Protein AF-A0A183EXL3-F1 (afdb_monomer)

Mean predicted aligned error: 11.19 Å

Structure (mmCIF, N/CA/C/O backbone):
data_AF-A0A183EXL3-F1
#
_entry.id   AF-A0A183EXL3-F1
#
loop_
_atom_site.group_PDB
_atom_site.id
_atom_site.type_symbol
_atom_site.label_atom_id
_atom_site.label_alt_id
_atom_site.label_comp_id
_atom_site.label_asym_id
_atom_site.label_entity_id
_atom_site.label_seq_id
_atom_site.pdbx_PDB_ins_code
_atom_site.Cartn_x
_atom_site.Cartn_y
_atom_site.Cartn_z
_atom_site.occupancy
_atom_site.B_iso_or_equiv
_atom_site.auth_seq_id
_atom_site.auth_comp_id
_atom_site.auth_asym_id
_atom_site.auth_atom_id
_atom_site.pdbx_PDB_model_num
ATOM 1 N N . LEU A 1 1 ? 18.941 -9.368 -22.440 1.00 57.06 1 LEU A N 1
ATOM 2 C CA . LEU A 1 1 ? 17.892 -8.814 -23.339 1.00 57.06 1 LEU A CA 1
ATOM 3 C C . LEU A 1 1 ? 16.462 -9.021 -22.830 1.00 57.06 1 LEU A C 1
ATOM 5 O O . LEU A 1 1 ? 15.655 -8.135 -23.070 1.00 57.06 1 LEU A O 1
ATOM 9 N N . LYS A 1 2 ? 16.139 -10.125 -22.131 1.00 75.00 2 LYS A N 1
ATOM 10 C CA . LYS A 1 2 ? 14.789 -10.362 -21.581 1.00 75.00 2 LYS A CA 1
ATOM 11 C C . LYS A 1 2 ? 14.371 -9.315 -20.531 1.00 75.00 2 LYS A C 1
ATOM 13 O O . LYS A 1 2 ? 13.386 -8.635 -20.745 1.00 75.00 2 LYS A O 1
ATOM 18 N N . VAL A 1 3 ? 15.202 -9.071 -19.511 1.00 77.44 3 VAL A N 1
ATOM 19 C CA . VAL A 1 3 ? 14.911 -8.099 -18.432 1.00 77.44 3 VAL A CA 1
ATOM 20 C C . VAL A 1 3 ? 14.619 -6.686 -18.963 1.00 77.44 3 VAL A C 1
ATOM 22 O O . VAL A 1 3 ? 13.643 -6.072 -18.570 1.00 77.44 3 VAL A O 1
ATOM 25 N N . LEU A 1 4 ? 15.401 -6.181 -19.923 1.00 84.94 4 LEU A N 1
ATOM 26 C CA . LEU A 1 4 ? 15.144 -4.862 -20.527 1.00 84.94 4 LEU A CA 1
ATOM 27 C C . LEU A 1 4 ? 13.842 -4.813 -21.346 1.00 84.94 4 LEU A C 1
ATOM 29 O O . LEU A 1 4 ? 13.273 -3.741 -21.515 1.00 84.94 4 LEU A O 1
ATOM 33 N N . ALA A 1 5 ? 13.387 -5.953 -21.876 1.00 81.56 5 ALA A N 1
ATOM 34 C CA . ALA A 1 5 ? 12.088 -6.062 -22.538 1.00 81.56 5 ALA A CA 1
ATOM 35 C C . ALA A 1 5 ? 10.951 -6.021 -21.514 1.00 81.56 5 ALA A C 1
ATOM 37 O O . ALA A 1 5 ? 10.006 -5.263 -21.687 1.00 81.56 5 ALA A O 1
ATOM 38 N N . ASP A 1 6 ? 11.086 -6.813 -20.449 1.00 73.75 6 ASP A N 1
ATOM 39 C CA . ASP A 1 6 ? 10.087 -6.959 -19.387 1.00 73.75 6 ASP A CA 1
ATOM 40 C C . ASP A 1 6 ? 9.856 -5.636 -18.629 1.00 73.75 6 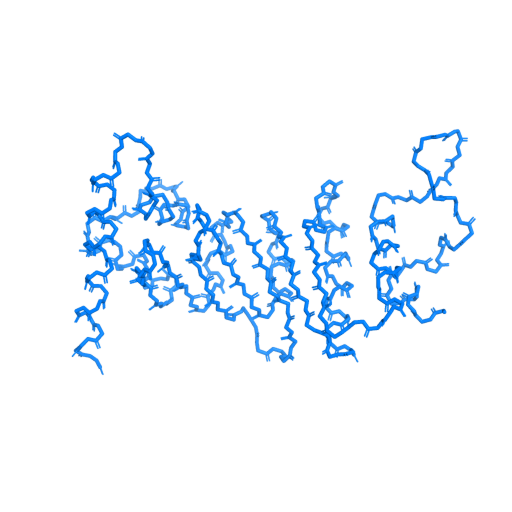ASP A C 1
ATOM 42 O O . ASP A 1 6 ? 8.805 -5.439 -18.026 1.00 73.75 6 ASP A O 1
ATOM 46 N N . LEU A 1 7 ? 10.838 -4.729 -18.687 1.00 77.62 7 LEU A N 1
ATOM 47 C CA . LEU A 1 7 ? 10.852 -3.429 -18.015 1.00 77.62 7 LEU A CA 1
ATOM 48 C C . LEU A 1 7 ? 10.601 -2.232 -18.938 1.00 77.62 7 LEU A C 1
ATOM 50 O O . LEU A 1 7 ? 10.731 -1.094 -18.490 1.00 77.62 7 LEU A O 1
ATOM 54 N N . ASP A 1 8 ? 10.288 -2.468 -20.213 1.00 78.19 8 ASP A N 1
ATOM 55 C CA . ASP A 1 8 ? 10.109 -1.412 -21.217 1.00 78.19 8 ASP A CA 1
ATOM 56 C C . ASP A 1 8 ? 11.283 -0.405 -21.237 1.00 78.19 8 ASP A C 1
ATOM 58 O O . ASP A 1 8 ? 11.129 0.800 -21.035 1.00 78.19 8 ASP A O 1
ATOM 62 N N . LEU A 1 9 ? 12.503 -0.939 -21.384 1.00 86.44 9 LEU A N 1
ATOM 63 C CA . LEU A 1 9 ? 13.765 -0.181 -21.454 1.00 86.44 9 LEU A CA 1
ATOM 64 C C . LEU A 1 9 ? 14.524 -0.414 -22.767 1.00 86.44 9 LEU A C 1
ATOM 66 O O . LEU A 1 9 ? 15.643 0.066 -22.950 1.00 86.44 9 LEU A O 1
ATOM 70 N N . LYS A 1 10 ? 13.949 -1.183 -23.698 1.00 88.19 10 LYS A N 1
ATOM 71 C CA . LYS A 1 10 ? 14.601 -1.524 -24.972 1.00 88.19 10 LYS A CA 1
ATOM 72 C C . LYS A 1 10 ? 14.877 -0.302 -25.848 1.00 88.19 10 LYS A C 1
ATOM 74 O O . LYS A 1 10 ? 15.880 -0.290 -26.556 1.00 88.19 10 LYS A O 1
ATOM 79 N N . HIS A 1 11 ? 14.014 0.708 -25.814 1.00 86.69 11 HIS A N 1
ATOM 80 C CA . HIS A 1 11 ? 14.160 1.919 -26.626 1.00 86.69 11 HIS A CA 1
ATOM 81 C C . HIS A 1 11 ? 15.260 2.854 -26.114 1.00 86.69 11 HIS A C 1
ATOM 83 O O . HIS A 1 11 ? 15.769 3.660 -26.886 1.00 86.69 11 HIS A O 1
ATOM 89 N N . CYS A 1 12 ? 15.660 2.734 -24.845 1.00 86.19 12 CYS A N 1
ATOM 90 C CA . CYS A 1 12 ? 16.630 3.625 -24.208 1.00 86.19 12 CYS A CA 1
ATOM 91 C C . CYS A 1 12 ? 17.975 2.951 -23.877 1.00 86.19 12 CYS A C 1
ATOM 93 O O . CYS A 1 12 ? 18.759 3.493 -23.103 1.00 86.19 12 CYS A O 1
ATOM 95 N N . VAL A 1 13 ? 18.281 1.788 -24.468 1.00 88.06 13 VAL A N 1
ATOM 96 C CA . VAL A 1 13 ? 19.514 1.015 -24.188 1.00 88.06 13 VAL A CA 1
ATOM 97 C C . VAL A 1 13 ? 20.796 1.806 -24.461 1.00 88.06 13 VAL A C 1
ATOM 99 O O . VAL A 1 13 ? 21.795 1.618 -23.773 1.00 88.06 13 VAL A O 1
ATOM 102 N N . SER A 1 14 ? 20.779 2.686 -25.462 1.00 85.88 14 SER A N 1
ATOM 103 C CA . SER A 1 14 ? 21.930 3.522 -25.831 1.00 85.88 14 SER A CA 1
ATOM 104 C C . SER A 1 14 ? 21.883 4.926 -25.217 1.00 85.88 14 SER A C 1
ATOM 106 O O . SER A 1 14 ? 22.759 5.747 -25.494 1.00 85.88 14 SER A O 1
ATOM 108 N N . SER A 1 15 ? 20.868 5.221 -24.403 1.00 86.19 15 SER A N 1
ATOM 109 C CA . SER A 1 15 ? 20.708 6.520 -23.750 1.00 86.19 15 SER A CA 1
ATOM 110 C C . SER A 1 15 ? 21.638 6.647 -22.542 1.00 86.19 15 SER A C 1
ATOM 112 O O . SER A 1 15 ? 21.957 5.671 -21.865 1.00 86.19 15 SER A O 1
ATOM 114 N N . ARG A 1 16 ? 22.079 7.874 -22.241 1.00 85.62 16 ARG A N 1
ATOM 115 C CA . ARG A 1 16 ? 22.932 8.136 -21.072 1.00 85.62 16 ARG A CA 1
ATOM 116 C C . ARG A 1 16 ? 22.122 8.088 -19.773 1.00 85.62 16 ARG A C 1
ATOM 118 O O . ARG A 1 16 ? 21.036 8.659 -19.687 1.00 85.62 16 ARG A O 1
ATOM 125 N N . ILE A 1 17 ? 22.705 7.480 -18.741 1.00 83.12 17 ILE A N 1
ATOM 126 C CA . ILE A 1 17 ? 22.177 7.456 -17.371 1.00 83.12 17 ILE A CA 1
ATOM 127 C C . ILE A 1 17 ? 22.657 8.732 -16.656 1.00 83.12 17 ILE A C 1
ATOM 129 O O . ILE A 1 17 ? 23.665 8.712 -15.959 1.00 83.12 17 ILE A O 1
ATOM 133 N N . ALA A 1 18 ? 22.015 9.876 -16.911 1.00 68.62 18 ALA A N 1
ATOM 134 C CA . ALA A 1 18 ? 22.242 11.127 -16.175 1.00 68.62 18 ALA A CA 1
ATOM 135 C C . ALA A 1 18 ? 21.119 12.139 -16.452 1.00 68.62 18 ALA A C 1
ATOM 137 O O . ALA A 1 18 ? 20.779 12.375 -17.609 1.00 68.62 18 ALA A O 1
ATOM 138 N N . SER A 1 19 ? 20.596 12.771 -15.394 1.00 59.78 19 SER A N 1
ATOM 139 C CA . SER A 1 19 ? 19.544 13.801 -15.478 1.00 59.78 19 SER A CA 1
ATOM 140 C C . SER A 1 19 ? 20.083 15.240 -15.516 1.00 59.78 19 SER A C 1
ATOM 142 O O . SER A 1 19 ? 19.311 16.170 -15.733 1.00 59.78 19 SER A O 1
ATOM 144 N N . SER A 1 20 ? 21.386 15.446 -15.301 1.00 55.28 20 SER A N 1
ATOM 145 C CA . SER A 1 20 ? 21.957 16.778 -15.059 1.00 55.28 20 SER A CA 1
ATOM 146 C C . SER A 1 20 ? 23.132 17.043 -15.996 1.00 55.28 20 SER A C 1
ATOM 148 O O . SER A 1 20 ? 24.294 16.865 -15.643 1.00 55.28 20 SER A O 1
ATOM 150 N N . GLY A 1 21 ? 22.817 17.425 -17.231 1.00 54.72 21 GLY A N 1
ATOM 151 C CA . GLY A 1 21 ? 23.781 17.802 -18.262 1.00 54.72 21 GLY A CA 1
ATOM 152 C C . GLY A 1 21 ? 23.071 18.124 -19.576 1.00 54.72 21 GLY A C 1
ATOM 153 O O . GLY A 1 21 ? 21.937 17.708 -19.778 1.00 54.72 21 GLY A O 1
ATOM 154 N N . HIS A 1 22 ? 23.733 18.862 -20.470 1.00 53.47 22 HIS A N 1
ATOM 155 C CA . HIS A 1 22 ? 23.205 19.398 -21.739 1.00 53.47 22 HIS A CA 1
ATOM 156 C C . HIS A 1 22 ? 22.840 18.329 -22.813 1.00 53.47 22 HIS A C 1
ATOM 158 O O . HIS A 1 22 ? 22.982 18.576 -24.008 1.00 53.47 22 HIS A O 1
ATOM 164 N N . GLY A 1 23 ? 22.380 17.132 -22.428 1.00 58.84 23 GLY A N 1
ATOM 165 C CA . GLY A 1 23 ? 21.971 16.053 -23.336 1.00 58.84 23 GLY A CA 1
ATOM 166 C C . GLY A 1 23 ? 20.746 15.281 -22.833 1.00 58.84 23 GLY A C 1
ATOM 167 O O . GLY A 1 23 ? 20.516 15.187 -21.631 1.00 58.84 23 GLY A O 1
ATOM 168 N N . LYS A 1 24 ? 19.957 14.715 -23.759 1.00 67.88 24 LYS A N 1
ATOM 169 C CA . LYS A 1 24 ? 18.783 13.878 -23.445 1.00 67.88 24 LYS A CA 1
ATOM 170 C C . LYS A 1 24 ? 19.231 12.546 -22.820 1.00 67.88 24 LYS A C 1
ATOM 172 O O . LYS A 1 24 ? 19.661 11.642 -23.535 1.00 67.88 24 LYS A O 1
ATOM 177 N N . GLY A 1 25 ? 19.181 12.458 -21.493 1.00 81.56 25 GLY A N 1
ATOM 178 C CA . GLY A 1 25 ? 19.323 11.210 -20.740 1.00 81.56 25 GLY A CA 1
ATOM 179 C C . GLY A 1 25 ? 17.998 10.455 -20.610 1.00 81.56 25 GLY A C 1
ATOM 180 O O . GLY A 1 25 ? 16.983 10.863 -21.174 1.00 81.56 25 GLY A O 1
ATOM 181 N N . ILE A 1 26 ? 18.019 9.351 -19.864 1.00 87.38 26 ILE A N 1
ATOM 182 C CA . ILE A 1 26 ? 16.802 8.616 -19.489 1.00 87.38 26 ILE A CA 1
ATOM 183 C C . ILE A 1 26 ? 15.923 9.434 -18.529 1.00 87.38 26 ILE A C 1
ATOM 185 O O . ILE A 1 26 ? 16.419 10.237 -17.737 1.00 87.38 26 ILE A O 1
ATOM 189 N N . THR A 1 27 ? 14.614 9.217 -18.589 1.00 84.25 27 THR A N 1
ATOM 190 C CA . THR A 1 27 ? 13.626 9.812 -17.677 1.00 84.25 27 THR A CA 1
ATOM 191 C C . THR A 1 27 ? 13.763 9.260 -16.254 1.00 84.25 27 THR A C 1
ATOM 193 O O . THR A 1 27 ? 14.369 8.211 -16.030 1.00 84.25 27 THR A O 1
ATOM 196 N N . SER A 1 28 ? 13.154 9.927 -15.270 1.00 79.44 28 SER A N 1
ATOM 197 C CA . SER A 1 28 ? 13.111 9.441 -13.882 1.00 79.44 28 SER A CA 1
ATOM 198 C C . SER A 1 28 ? 12.438 8.066 -13.764 1.00 79.44 28 SER A C 1
ATOM 200 O O . SER A 1 28 ? 12.943 7.194 -13.060 1.00 79.44 28 SER A O 1
ATOM 202 N N . GLY A 1 29 ? 11.347 7.835 -14.501 1.00 79.94 29 GLY A N 1
ATOM 203 C CA . GLY A 1 29 ? 10.670 6.537 -14.559 1.00 79.94 29 GLY A CA 1
ATOM 204 C C . GLY A 1 29 ? 11.542 5.436 -15.172 1.00 79.94 29 GLY A C 1
ATOM 205 O O . GLY A 1 29 ? 11.627 4.339 -14.620 1.00 79.94 29 GLY A O 1
ATOM 206 N N . GLU A 1 30 ? 12.245 5.730 -16.269 1.00 86.19 30 GLU A N 1
ATOM 207 C CA . GLU A 1 30 ? 13.207 4.799 -16.879 1.00 86.19 30 GLU A CA 1
ATOM 208 C C . GLU A 1 30 ? 14.387 4.507 -15.947 1.00 86.19 30 GLU A C 1
ATOM 210 O O . GLU A 1 30 ? 14.791 3.355 -15.826 1.00 86.19 30 GLU A O 1
ATOM 215 N N . ALA A 1 31 ? 14.903 5.514 -15.237 1.00 86.62 31 ALA A N 1
ATOM 216 C CA . ALA A 1 31 ? 15.964 5.332 -14.250 1.00 86.62 31 ALA A CA 1
ATOM 217 C C . ALA A 1 31 ? 15.527 4.404 -13.106 1.00 86.62 31 ALA A C 1
ATOM 219 O O . ALA A 1 31 ? 16.290 3.522 -12.712 1.00 86.62 31 ALA A O 1
ATOM 220 N N . LYS A 1 32 ? 14.284 4.534 -12.622 1.00 83.81 32 LYS A N 1
ATOM 221 C CA . LYS A 1 32 ? 13.726 3.615 -11.618 1.00 83.81 32 LYS A CA 1
ATOM 222 C C . LYS A 1 32 ? 13.563 2.196 -12.154 1.00 83.81 32 LYS A C 1
ATOM 224 O O . LYS A 1 32 ? 13.986 1.247 -11.499 1.00 83.81 32 LYS A O 1
ATOM 229 N N . ARG A 1 33 ? 13.000 2.030 -13.356 1.00 84.75 33 ARG A N 1
ATOM 230 C CA . ARG A 1 33 ? 12.892 0.706 -13.995 1.00 84.75 33 ARG A CA 1
ATOM 231 C C . ARG A 1 33 ? 14.270 0.082 -14.215 1.00 84.75 33 ARG A C 1
ATOM 233 O O . ARG A 1 33 ? 14.428 -1.113 -13.992 1.00 84.75 33 ARG A O 1
ATOM 240 N N . LEU A 1 34 ? 15.276 0.877 -14.576 1.00 88.19 34 LEU A N 1
ATOM 241 C CA . LEU A 1 34 ? 16.655 0.415 -14.721 1.00 88.19 34 LEU A CA 1
ATOM 242 C C . LEU A 1 34 ? 17.259 -0.033 -13.383 1.00 88.19 34 LEU A C 1
ATOM 244 O O . LEU A 1 34 ? 17.939 -1.054 -13.356 1.00 88.19 34 LEU A O 1
ATOM 248 N N . ALA A 1 35 ? 16.971 0.664 -12.281 1.00 85.88 35 ALA A N 1
ATOM 249 C CA . ALA A 1 35 ? 17.387 0.238 -10.943 1.00 85.88 35 ALA A CA 1
ATOM 250 C C . ALA A 1 35 ? 16.751 -1.107 -10.541 1.00 85.88 35 ALA A C 1
ATOM 252 O O . ALA A 1 35 ? 17.435 -1.987 -10.028 1.00 85.88 35 ALA A O 1
ATOM 253 N N . PHE A 1 36 ? 15.470 -1.337 -10.853 1.00 81.56 36 PHE A N 1
ATOM 254 C CA . PHE A 1 36 ? 14.887 -2.673 -10.675 1.00 81.56 36 PHE A CA 1
ATOM 255 C C . PHE A 1 36 ? 15.565 -3.705 -11.577 1.00 81.56 36 PHE A C 1
ATOM 257 O O . PHE A 1 36 ? 15.848 -4.814 -11.127 1.00 81.56 36 PHE A O 1
ATOM 264 N N . ALA A 1 37 ? 15.878 -3.341 -12.827 1.00 85.12 37 ALA A N 1
ATOM 265 C CA . ALA A 1 37 ? 16.572 -4.217 -13.767 1.00 85.12 37 ALA A CA 1
ATOM 266 C C . ALA A 1 37 ? 17.872 -4.763 -13.181 1.00 85.12 37 ALA A C 1
ATOM 268 O O . ALA A 1 37 ? 18.112 -5.964 -13.291 1.00 85.12 37 ALA A O 1
ATOM 269 N N . THR A 1 38 ? 18.687 -3.907 -12.556 1.00 85.88 38 THR A N 1
ATOM 270 C CA . THR A 1 38 ? 19.973 -4.310 -11.975 1.00 85.88 38 THR A CA 1
ATOM 271 C C . THR A 1 38 ? 19.802 -5.292 -10.822 1.00 85.88 38 THR A C 1
ATOM 273 O O . THR A 1 38 ? 20.543 -6.270 -10.763 1.00 85.88 38 THR A O 1
ATOM 276 N N . GLU A 1 39 ? 18.787 -5.109 -9.977 1.00 82.25 39 GLU A N 1
ATOM 277 C CA . GLU A 1 39 ? 18.496 -6.026 -8.866 1.00 82.25 39 GLU A CA 1
ATOM 278 C C . GLU A 1 39 ? 17.981 -7.386 -9.360 1.00 82.25 39 GLU A C 1
ATOM 280 O O . GLU A 1 39 ? 18.418 -8.448 -8.909 1.00 82.25 39 GLU A O 1
ATOM 285 N N . ILE A 1 40 ? 17.095 -7.378 -10.360 1.00 80.50 40 ILE A N 1
ATOM 286 C CA . ILE A 1 40 ? 16.474 -8.591 -10.913 1.00 80.50 40 ILE A CA 1
ATOM 287 C C . ILE A 1 40 ? 17.494 -9.492 -11.620 1.00 80.50 40 ILE A C 1
ATOM 289 O O . ILE A 1 40 ? 17.268 -10.701 -11.698 1.00 80.50 40 ILE A O 1
ATOM 293 N N . LEU A 1 41 ? 18.624 -8.955 -12.105 1.00 83.75 41 LEU A N 1
ATOM 294 C CA . LEU A 1 41 ? 19.686 -9.756 -12.735 1.00 83.75 41 LEU A CA 1
ATOM 295 C C . LEU A 1 41 ? 20.231 -10.852 -11.810 1.00 83.75 41 LEU A C 1
ATOM 297 O O . LEU A 1 41 ? 20.654 -11.897 -12.301 1.00 83.75 41 LEU A O 1
ATOM 301 N N . THR A 1 42 ? 20.179 -10.648 -10.491 1.00 83.00 42 THR A N 1
ATOM 302 C CA . THR A 1 42 ? 20.584 -11.655 -9.493 1.00 83.00 42 THR A CA 1
ATOM 303 C C . THR A 1 42 ? 19.541 -12.761 -9.289 1.00 83.00 42 THR A C 1
ATOM 305 O O . THR A 1 42 ? 19.791 -13.738 -8.587 1.00 83.00 42 THR A O 1
ATOM 308 N N . ASN A 1 43 ? 18.384 -12.644 -9.947 1.00 79.44 43 ASN A N 1
ATOM 309 C CA . ASN A 1 43 ? 17.251 -13.558 -9.878 1.00 79.44 43 ASN A CA 1
ATOM 310 C C . ASN A 1 43 ? 16.760 -13.846 -8.438 1.00 79.44 43 ASN A C 1
ATOM 312 O O . ASN A 1 43 ? 16.526 -15.011 -8.103 1.00 79.44 43 ASN A O 1
ATOM 316 N N . PRO A 1 44 ? 16.537 -12.826 -7.586 1.00 81.31 44 PRO A N 1
ATOM 317 C CA . PRO A 1 44 ? 16.154 -13.052 -6.196 1.00 81.31 44 PRO A CA 1
ATOM 318 C C . PRO A 1 44 ? 14.747 -13.662 -6.109 1.00 81.31 44 PRO A C 1
ATOM 320 O O . PRO A 1 44 ? 13.889 -13.381 -6.950 1.00 81.31 44 PRO A O 1
ATOM 323 N N . SER A 1 45 ? 14.494 -14.508 -5.110 1.00 81.75 45 SER A N 1
ATOM 324 C CA . SER A 1 45 ? 13.153 -15.050 -4.827 1.00 81.75 45 SER A CA 1
ATOM 325 C C . SER A 1 45 ? 12.261 -14.057 -4.070 1.00 81.75 45 SER A C 1
ATOM 327 O O . SER A 1 45 ? 11.037 -14.140 -4.171 1.00 81.75 45 SER A O 1
ATOM 329 N N . LEU A 1 46 ? 12.875 -13.106 -3.356 1.00 83.00 46 LEU A N 1
ATOM 330 C CA . LEU A 1 46 ? 12.235 -12.031 -2.602 1.00 83.00 46 LEU A CA 1
ATOM 331 C C . LEU A 1 46 ? 12.861 -10.686 -2.987 1.00 83.00 46 LEU A C 1
ATOM 333 O O . LEU A 1 46 ? 14.079 -10.538 -2.914 1.00 83.00 46 LEU A O 1
ATOM 337 N N . LEU A 1 47 ? 12.035 -9.715 -3.369 1.00 84.12 47 LEU A N 1
ATOM 338 C CA . LEU A 1 47 ? 12.457 -8.359 -3.721 1.00 84.12 47 LEU A CA 1
ATOM 339 C C . LEU A 1 47 ? 11.797 -7.342 -2.784 1.00 84.12 47 LEU A C 1
ATOM 341 O O . LEU A 1 47 ? 10.580 -7.371 -2.606 1.00 84.12 47 LEU A O 1
ATOM 345 N N . PHE A 1 48 ? 12.589 -6.426 -2.229 1.00 84.38 48 PHE A N 1
ATOM 346 C CA . PHE A 1 48 ? 12.090 -5.266 -1.492 1.00 84.38 48 PHE A CA 1
ATOM 347 C C . PHE A 1 48 ? 12.160 -4.023 -2.380 1.00 84.38 48 PHE A C 1
ATOM 349 O O . PHE A 1 48 ? 13.193 -3.764 -2.994 1.00 84.38 48 PHE A O 1
ATOM 356 N N . ALA A 1 49 ? 11.073 -3.260 -2.448 1.00 84.44 49 ALA A N 1
ATOM 357 C CA . ALA A 1 49 ? 10.988 -2.025 -3.219 1.00 84.44 49 ALA A CA 1
ATOM 358 C C . ALA A 1 49 ? 10.409 -0.904 -2.350 1.00 84.44 49 ALA A C 1
ATOM 360 O O . ALA A 1 49 ? 9.197 -0.797 -2.179 1.00 84.44 49 ALA A O 1
ATOM 361 N N . ASP A 1 50 ? 11.284 -0.075 -1.792 1.00 85.06 50 ASP A N 1
ATOM 362 C CA . ASP A 1 50 ? 10.872 1.055 -0.963 1.00 85.06 50 ASP A CA 1
ATOM 363 C C . ASP A 1 50 ? 10.470 2.242 -1.850 1.00 85.06 50 ASP A C 1
ATOM 365 O O . ASP A 1 50 ? 11.250 2.690 -2.692 1.00 85.06 50 ASP A O 1
ATOM 369 N N . GLU A 1 51 ? 9.228 2.697 -1.711 1.00 84.19 51 GLU A N 1
ATOM 370 C CA . GLU A 1 51 ? 8.649 3.847 -2.404 1.00 84.19 51 GLU A CA 1
ATOM 371 C C . GLU A 1 51 ? 8.949 3.903 -3.923 1.00 84.19 51 GLU A C 1
ATOM 373 O O . GLU A 1 51 ? 9.425 4.913 -4.471 1.00 84.19 51 GLU A O 1
ATOM 378 N N . PRO A 1 52 ? 8.639 2.824 -4.676 1.00 82.62 52 PRO A N 1
ATOM 379 C CA . PRO A 1 52 ? 9.033 2.692 -6.072 1.00 82.62 52 PRO A CA 1
ATOM 380 C C . PRO A 1 52 ? 8.361 3.748 -6.960 1.00 82.62 52 PRO A C 1
ATOM 382 O O . PRO A 1 52 ? 8.888 4.105 -8.012 1.00 82.62 52 PRO A O 1
ATOM 385 N N . THR A 1 53 ? 7.250 4.334 -6.520 1.00 84.69 53 THR A N 1
ATOM 386 C CA . THR A 1 53 ? 6.477 5.347 -7.251 1.00 84.69 53 THR A CA 1
ATOM 387 C C . THR A 1 53 ? 6.739 6.785 -6.791 1.00 84.69 53 THR A C 1
ATOM 389 O O . THR A 1 53 ? 6.212 7.716 -7.393 1.00 84.69 53 THR A O 1
ATOM 392 N N . THR A 1 54 ? 7.589 7.017 -5.784 1.00 84.19 54 THR A N 1
ATOM 393 C CA . THR A 1 54 ? 7.838 8.380 -5.277 1.00 84.19 54 THR A CA 1
ATOM 394 C C . THR A 1 54 ? 8.519 9.273 -6.317 1.00 84.19 54 THR A C 1
ATOM 396 O O . THR A 1 54 ? 9.502 8.878 -6.946 1.00 84.19 54 THR A O 1
ATOM 399 N N . GLY A 1 55 ? 8.014 10.495 -6.500 1.00 80.50 55 GLY A N 1
ATOM 400 C CA . GLY A 1 55 ? 8.601 11.488 -7.410 1.00 80.50 55 GLY A CA 1
ATOM 401 C C . GLY A 1 55 ? 8.353 11.235 -8.903 1.00 80.50 55 GLY A C 1
ATOM 402 O O . GLY A 1 55 ? 9.032 11.839 -9.733 1.00 80.50 55 GLY A O 1
ATOM 403 N N . ILE A 1 56 ? 7.410 10.354 -9.255 1.00 80.69 56 ILE A N 1
ATOM 404 C CA . ILE A 1 56 ? 6.938 10.156 -10.633 1.00 80.69 56 ILE A CA 1
ATOM 405 C C . ILE A 1 56 ? 5.414 10.319 -10.705 1.00 80.69 56 ILE A C 1
ATOM 407 O O . ILE A 1 56 ? 4.724 10.170 -9.698 1.00 80.69 56 ILE A O 1
ATOM 411 N N . ASP A 1 57 ? 4.892 10.673 -11.881 1.00 81.50 57 ASP A N 1
ATOM 412 C CA . ASP A 1 57 ? 3.450 10.829 -12.101 1.00 81.50 57 ASP A CA 1
ATOM 413 C C . ASP A 1 57 ? 2.698 9.485 -12.044 1.00 81.50 57 ASP A C 1
ATOM 415 O O . ASP A 1 57 ? 3.301 8.411 -12.087 1.00 81.50 57 ASP A O 1
ATOM 419 N N . SER A 1 58 ? 1.366 9.543 -11.951 1.00 77.88 58 SER A N 1
ATOM 420 C CA . SER A 1 58 ? 0.503 8.361 -11.816 1.00 77.88 58 SER A CA 1
ATOM 421 C C . SER A 1 58 ? 0.623 7.385 -12.988 1.00 77.88 58 SER A C 1
ATOM 423 O O . SER A 1 58 ? 0.624 6.173 -12.776 1.00 77.88 58 SER A O 1
ATOM 425 N N . TYR A 1 59 ? 0.789 7.888 -14.213 1.00 81.69 59 TYR A N 1
ATOM 426 C CA . TYR A 1 59 ? 0.937 7.050 -15.399 1.00 81.69 59 TYR A CA 1
ATOM 427 C C . TYR A 1 59 ? 2.267 6.283 -15.366 1.00 81.69 59 TYR A C 1
ATOM 429 O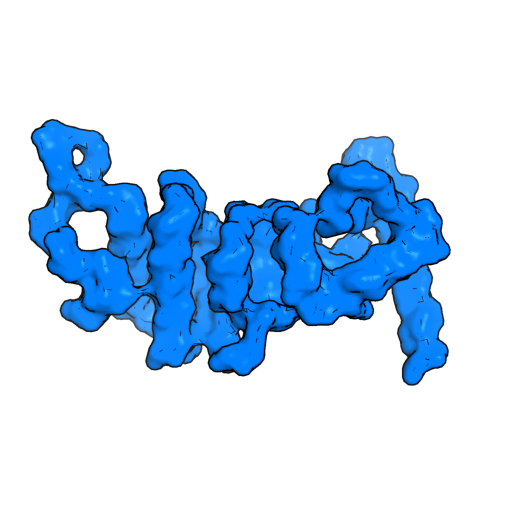 O . TYR A 1 59 ? 2.305 5.073 -15.591 1.00 81.69 59 TYR A O 1
ATOM 437 N N . MET A 1 60 ? 3.368 6.946 -15.012 1.00 80.31 60 MET A N 1
ATOM 438 C CA . MET A 1 60 ? 4.666 6.292 -14.820 1.00 80.31 60 MET A CA 1
ATOM 439 C C . MET A 1 60 ? 4.669 5.337 -13.624 1.00 80.31 60 MET A C 1
ATOM 441 O O . MET A 1 60 ? 5.260 4.257 -13.710 1.00 80.31 60 MET A O 1
ATOM 445 N N . ALA A 1 61 ? 4.002 5.703 -12.530 1.00 83.62 61 ALA A N 1
ATOM 446 C CA . ALA A 1 61 ? 3.839 4.860 -11.352 1.00 83.62 61 ALA A CA 1
ATOM 447 C C . ALA A 1 61 ? 3.122 3.547 -11.694 1.00 83.62 61 ALA A C 1
ATOM 449 O O . ALA A 1 61 ? 3.607 2.481 -11.310 1.00 83.62 61 ALA A O 1
ATOM 450 N N . TYR A 1 62 ? 2.050 3.608 -12.491 1.00 84.44 62 TYR A N 1
ATOM 451 C CA . TYR A 1 62 ? 1.354 2.428 -13.003 1.00 84.44 62 TYR A CA 1
ATOM 452 C C . TYR A 1 62 ? 2.305 1.484 -13.744 1.00 84.44 62 TYR A C 1
ATOM 454 O O . TYR A 1 62 ? 2.368 0.296 -13.436 1.00 84.44 62 TYR A O 1
ATOM 462 N N . HIS A 1 63 ? 3.123 2.006 -14.661 1.00 81.75 63 HIS A N 1
ATOM 463 C CA . HIS A 1 63 ? 4.088 1.184 -15.402 1.00 81.75 63 HIS A CA 1
ATOM 464 C C . HIS A 1 63 ? 5.166 0.563 -14.505 1.00 81.75 63 HIS A C 1
ATOM 466 O O . HIS A 1 63 ? 5.558 -0.584 -14.718 1.00 81.75 63 HIS A O 1
ATOM 472 N N . VAL A 1 64 ? 5.629 1.281 -13.478 1.00 84.56 64 VAL A N 1
ATOM 473 C CA . VAL A 1 64 ? 6.571 0.734 -12.485 1.00 84.56 64 VAL A CA 1
ATOM 474 C C . VAL A 1 64 ? 5.936 -0.405 -11.684 1.00 84.56 64 VAL A C 1
ATOM 476 O O . VAL A 1 64 ? 6.569 -1.442 -11.493 1.00 84.56 64 VAL A O 1
ATOM 479 N N . VAL A 1 65 ? 4.686 -0.266 -11.246 1.00 84.75 65 VAL A N 1
ATOM 480 C CA . VAL A 1 65 ? 3.999 -1.337 -10.504 1.00 84.75 65 VAL A CA 1
ATOM 481 C C . VAL A 1 65 ? 3.633 -2.505 -11.423 1.00 84.75 65 VAL A C 1
ATOM 483 O O . VAL A 1 65 ? 3.761 -3.658 -11.015 1.00 84.75 65 VAL A O 1
ATOM 486 N N . LYS A 1 66 ? 3.315 -2.249 -12.699 1.00 82.62 66 LYS A N 1
ATOM 487 C CA . LYS A 1 66 ? 3.089 -3.295 -13.713 1.00 82.62 66 LYS A CA 1
ATOM 488 C C . LYS A 1 66 ? 4.302 -4.181 -13.923 1.00 82.62 66 LYS A C 1
ATOM 490 O O . LYS A 1 66 ? 4.182 -5.396 -14.062 1.00 82.62 66 LYS A O 1
ATOM 495 N N . VAL A 1 67 ? 5.480 -3.575 -13.900 1.00 80.25 67 VAL A N 1
ATOM 496 C CA . VAL A 1 67 ? 6.748 -4.293 -13.899 1.00 80.25 67 VAL A CA 1
ATOM 497 C C . VAL A 1 67 ? 6.849 -5.245 -12.703 1.00 80.25 67 VAL A C 1
ATOM 499 O O . VAL A 1 67 ? 7.157 -6.422 -12.893 1.00 80.25 67 VAL A O 1
ATOM 502 N N . LEU A 1 68 ? 6.562 -4.771 -11.487 1.00 82.19 68 LEU A N 1
ATOM 503 C CA . LEU A 1 68 ? 6.604 -5.601 -10.279 1.00 82.19 68 LEU A CA 1
ATOM 504 C C . LEU A 1 68 ? 5.589 -6.752 -10.381 1.00 82.19 68 LEU A C 1
ATOM 506 O O . LEU A 1 68 ? 5.927 -7.909 -10.133 1.00 82.19 68 LEU A O 1
ATOM 510 N N . GLU A 1 69 ? 4.378 -6.464 -10.854 1.00 81.25 69 GLU A N 1
ATOM 511 C CA . GLU A 1 69 ? 3.340 -7.467 -11.107 1.00 81.25 69 GLU A CA 1
ATOM 512 C C . GLU A 1 69 ? 3.809 -8.556 -12.079 1.00 81.25 69 GLU A C 1
ATOM 514 O O . GLU A 1 69 ? 3.657 -9.751 -11.803 1.00 81.25 69 GLU A O 1
ATOM 519 N N . ASN A 1 70 ? 4.423 -8.173 -13.199 1.00 77.94 70 ASN A N 1
ATOM 520 C CA . ASN A 1 70 ? 4.935 -9.114 -14.193 1.00 77.94 70 ASN A CA 1
ATOM 521 C C . ASN A 1 70 ? 6.042 -10.001 -13.615 1.00 77.94 70 ASN A C 1
ATOM 523 O O . ASN A 1 70 ? 6.062 -11.206 -13.873 1.00 77.94 70 ASN A O 1
ATOM 527 N N . LEU A 1 71 ? 6.934 -9.440 -12.797 1.00 76.25 71 LEU A N 1
ATOM 528 C CA . LEU A 1 71 ? 7.987 -10.203 -12.125 1.00 76.25 71 LEU A CA 1
ATOM 529 C C . LEU A 1 71 ? 7.398 -11.235 -11.164 1.00 76.25 71 LEU A C 1
ATOM 531 O O . LEU A 1 71 ? 7.826 -12.393 -11.183 1.00 76.25 71 LEU A O 1
ATOM 535 N N . SER A 1 72 ? 6.391 -10.859 -10.376 1.00 77.50 72 SER A N 1
ATOM 536 C CA . SER A 1 72 ? 5.703 -11.811 -9.502 1.00 77.50 72 SER A CA 1
ATOM 537 C C . SER A 1 72 ? 4.989 -12.902 -10.314 1.00 77.50 72 SER A C 1
ATOM 539 O O . SER A 1 72 ? 5.206 -14.089 -10.073 1.00 77.50 72 SER A O 1
ATOM 541 N N . SER A 1 73 ? 4.249 -12.512 -11.359 1.00 72.88 73 SER A N 1
ATOM 542 C CA . SER A 1 73 ? 3.439 -13.411 -12.201 1.00 72.88 73 SER A CA 1
ATOM 543 C C . SER A 1 73 ? 4.260 -14.432 -12.987 1.00 72.88 73 SER A C 1
ATOM 545 O O . SER A 1 73 ? 3.916 -15.608 -13.038 1.00 72.88 73 SER A O 1
ATOM 547 N N . ILE A 1 74 ? 5.317 -13.977 -13.661 1.00 68.19 74 ILE A N 1
ATOM 548 C CA . ILE A 1 74 ? 6.048 -14.783 -14.650 1.00 68.19 74 ILE A CA 1
ATOM 549 C C . ILE A 1 74 ? 7.147 -15.603 -13.977 1.00 68.19 74 ILE A C 1
ATOM 551 O O . ILE A 1 74 ? 7.486 -16.687 -14.447 1.00 68.19 74 ILE A O 1
ATOM 555 N N . SER A 1 75 ? 7.740 -15.075 -12.903 1.00 67.50 75 SER A N 1
ATOM 556 C CA . SER A 1 75 ? 8.924 -15.673 -12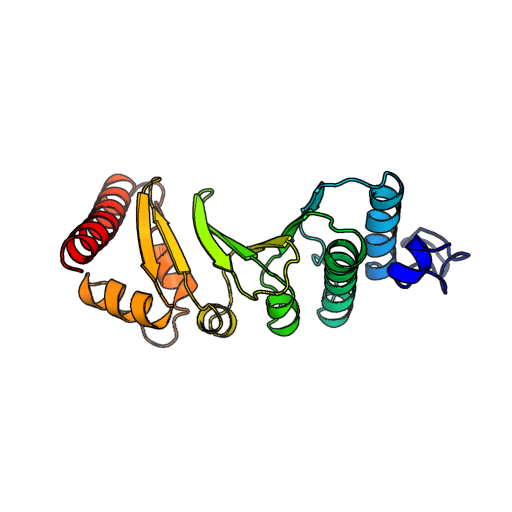.279 1.00 67.50 75 SER A CA 1
ATOM 557 C C . SER A 1 75 ? 8.706 -16.176 -10.853 1.00 67.50 75 SER A C 1
ATOM 559 O O . SER A 1 75 ? 9.667 -16.624 -10.230 1.00 67.50 75 SER A O 1
ATOM 561 N N . GLY A 1 76 ? 7.466 -16.131 -10.346 1.00 71.25 76 GLY A N 1
ATOM 562 C CA . GLY A 1 76 ? 7.104 -16.639 -9.018 1.00 71.25 76 GLY A CA 1
ATOM 563 C C . GLY A 1 76 ? 7.790 -15.891 -7.875 1.00 71.25 76 GLY A C 1
ATOM 564 O O . GLY A 1 76 ? 8.032 -16.466 -6.817 1.00 71.25 76 GLY A O 1
ATOM 565 N N . LYS A 1 77 ? 8.176 -14.632 -8.107 1.00 76.44 77 LYS A N 1
ATOM 566 C CA . LYS A 1 77 ? 8.886 -13.812 -7.122 1.00 76.44 77 LYS A CA 1
ATOM 567 C C . LYS A 1 77 ? 7.914 -13.216 -6.117 1.00 76.44 77 LYS A C 1
ATOM 569 O O . LYS A 1 77 ? 6.862 -12.694 -6.494 1.00 76.44 77 LYS A O 1
ATOM 574 N N . THR A 1 78 ? 8.317 -13.221 -4.854 1.00 80.38 78 THR A N 1
ATOM 575 C CA . THR A 1 78 ? 7.649 -12.452 -3.804 1.00 80.38 78 THR A CA 1
ATOM 576 C C . THR A 1 78 ? 8.194 -11.034 -3.823 1.00 80.38 78 THR A C 1
ATOM 578 O O . THR A 1 78 ? 9.409 -10.835 -3.820 1.00 80.38 78 THR A O 1
ATOM 581 N N . ILE A 1 79 ? 7.312 -10.042 -3.834 1.00 83.00 79 ILE A N 1
ATOM 582 C CA . ILE A 1 79 ? 7.696 -8.632 -3.821 1.00 83.00 79 ILE A CA 1
ATOM 583 C C . ILE A 1 79 ? 7.041 -7.967 -2.618 1.00 83.00 79 ILE A C 1
ATOM 585 O O . ILE A 1 79 ? 5.852 -8.137 -2.360 1.00 83.00 79 ILE A O 1
ATOM 589 N N . ILE A 1 80 ? 7.822 -7.206 -1.865 1.00 82.88 80 ILE A N 1
ATOM 590 C CA . ILE A 1 80 ? 7.329 -6.366 -0.778 1.00 82.88 80 ILE A CA 1
ATOM 591 C C . ILE A 1 80 ? 7.676 -4.935 -1.144 1.00 82.88 80 ILE A C 1
ATOM 593 O O . ILE A 1 80 ? 8.846 -4.619 -1.351 1.00 82.88 80 ILE A O 1
ATOM 597 N N . CYS A 1 81 ? 6.671 -4.075 -1.240 1.00 84.19 81 CYS A N 1
ATOM 598 C CA . CYS A 1 81 ? 6.870 -2.674 -1.554 1.00 84.19 81 CYS A CA 1
ATOM 599 C C . CYS A 1 81 ? 6.134 -1.746 -0.596 1.00 84.19 81 CYS A C 1
ATOM 601 O O . CYS A 1 81 ? 5.175 -2.130 0.069 1.00 84.19 81 CYS A O 1
ATOM 603 N N . THR A 1 82 ? 6.574 -0.500 -0.534 1.00 83.50 82 THR A N 1
ATOM 604 C CA . THR A 1 82 ? 5.887 0.566 0.197 1.00 83.50 82 THR A CA 1
ATOM 605 C C . THR A 1 82 ? 5.380 1.568 -0.838 1.00 83.50 82 THR A C 1
ATOM 607 O O . THR A 1 82 ? 6.131 1.970 -1.718 1.00 83.50 82 THR A O 1
ATOM 610 N N . ILE A 1 83 ? 4.094 1.929 -0.826 1.00 81.25 83 ILE A N 1
ATOM 611 C CA . ILE A 1 83 ? 3.563 2.962 -1.726 1.00 81.25 83 ILE A CA 1
ATOM 612 C C . ILE A 1 83 ? 2.781 3.977 -0.915 1.00 81.25 83 ILE A C 1
ATOM 614 O O . ILE A 1 83 ? 1.779 3.662 -0.270 1.00 81.25 83 ILE A O 1
ATOM 618 N N . HIS A 1 84 ? 3.228 5.224 -0.997 1.00 77.75 84 HIS A N 1
ATOM 619 C CA . HIS A 1 84 ? 2.489 6.346 -0.462 1.00 77.75 84 HIS A CA 1
ATOM 620 C C . HIS A 1 84 ? 1.266 6.606 -1.348 1.00 77.75 84 HIS A C 1
ATOM 622 O O . HIS A 1 84 ? 1.423 6.997 -2.501 1.00 77.75 84 HIS A O 1
ATOM 628 N N . GLN A 1 85 ? 0.064 6.372 -0.811 1.00 70.94 85 GLN A N 1
ATOM 629 C CA . GLN A 1 85 ? -1.217 6.696 -1.455 1.00 70.94 85 GLN A CA 1
ATOM 630 C C . GLN A 1 85 ? -1.302 6.250 -2.933 1.00 70.94 85 GLN A C 1
ATOM 632 O O . GLN A 1 85 ? -1.298 7.099 -3.827 1.00 70.94 85 GLN A O 1
ATOM 637 N N . PRO A 1 86 ? -1.356 4.932 -3.224 1.00 78.12 86 PRO A N 1
ATOM 638 C CA . PRO A 1 86 ? -1.483 4.461 -4.602 1.00 78.12 86 PRO A CA 1
ATOM 639 C C . PRO A 1 86 ? -2.769 5.001 -5.234 1.00 78.12 86 PRO A C 1
ATOM 641 O O . PRO A 1 86 ? -3.771 5.160 -4.546 1.00 78.12 86 PRO A O 1
ATOM 644 N N . ALA A 1 87 ? -2.759 5.250 -6.542 1.00 80.50 87 ALA A N 1
ATOM 645 C CA . ALA A 1 87 ? -4.001 5.443 -7.286 1.00 80.50 87 ALA A CA 1
ATOM 646 C C . ALA A 1 87 ? -4.810 4.129 -7.319 1.00 80.50 87 ALA A C 1
ATOM 648 O O . ALA A 1 87 ? -4.240 3.052 -7.133 1.00 80.50 87 ALA A O 1
ATOM 649 N N . SER A 1 88 ? -6.130 4.202 -7.526 1.00 78.44 88 SER A N 1
ATOM 650 C CA . SER A 1 88 ? -7.017 3.028 -7.446 1.00 78.44 88 SER A CA 1
ATOM 651 C C . SER A 1 88 ? -6.629 1.910 -8.421 1.00 78.44 88 SER A C 1
ATOM 653 O O . SER A 1 88 ? -6.647 0.740 -8.059 1.00 78.44 88 SER A O 1
ATOM 655 N N . ASP A 1 89 ? -6.197 2.268 -9.628 1.00 79.44 89 ASP A N 1
ATOM 656 C CA . ASP A 1 89 ? -5.710 1.337 -10.651 1.00 79.44 89 ASP A CA 1
ATOM 657 C C . ASP A 1 89 ? -4.415 0.621 -10.237 1.00 79.44 89 ASP A C 1
ATOM 659 O O . ASP A 1 89 ? -4.274 -0.578 -10.455 1.00 79.44 89 ASP A O 1
ATOM 663 N N . ILE A 1 90 ? -3.483 1.331 -9.596 1.00 81.25 90 ILE A N 1
ATOM 664 C CA . ILE A 1 90 ? -2.265 0.756 -9.005 1.00 81.25 90 ILE A CA 1
ATOM 665 C C . ILE A 1 90 ? -2.619 -0.158 -7.835 1.00 81.25 90 ILE A C 1
ATOM 667 O O . ILE A 1 90 ? -2.025 -1.219 -7.651 1.00 81.25 90 ILE A O 1
ATOM 671 N N . PHE A 1 91 ? -3.578 0.276 -7.026 1.00 79.50 91 PHE A N 1
ATOM 672 C CA . PHE A 1 91 ? -4.013 -0.424 -5.836 1.00 79.50 91 PHE A CA 1
ATOM 673 C C . PHE A 1 91 ? -4.579 -1.822 -6.153 1.00 79.50 91 PHE A C 1
ATOM 675 O O . PHE A 1 91 ? -4.255 -2.791 -5.465 1.00 79.50 91 PHE A O 1
ATOM 682 N N . GLU A 1 92 ? -5.338 -1.954 -7.241 1.00 77.06 92 GLU A N 1
ATOM 683 C CA . GLU A 1 92 ? -5.885 -3.235 -7.715 1.00 77.06 92 GLU A CA 1
ATOM 684 C C . GLU A 1 92 ? -4.812 -4.259 -8.126 1.00 77.06 92 GLU A C 1
ATOM 686 O O . GLU A 1 92 ? -5.088 -5.460 -8.184 1.00 77.06 92 GLU A O 1
ATOM 691 N N . MET A 1 93 ? -3.577 -3.817 -8.380 1.00 77.38 93 MET A N 1
ATOM 692 C CA . MET A 1 93 ? -2.474 -4.682 -8.816 1.00 77.38 93 MET A CA 1
ATOM 693 C C . MET A 1 93 ? -1.859 -5.496 -7.671 1.00 77.38 93 MET A C 1
ATOM 695 O O . MET A 1 93 ? -1.053 -6.394 -7.925 1.00 77.38 93 MET A O 1
ATOM 699 N N . PHE A 1 94 ? -2.194 -5.185 -6.415 1.00 80.00 94 PHE A N 1
ATOM 700 C CA . PHE A 1 94 ? -1.672 -5.896 -5.250 1.00 80.00 94 PHE A CA 1
ATOM 701 C C . PHE A 1 94 ? -2.498 -7.142 -4.948 1.00 80.00 94 PHE A C 1
ATOM 703 O O . PHE A 1 94 ? -3.727 -7.104 -4.956 1.00 80.00 94 PHE A O 1
ATOM 710 N N . ASP A 1 95 ? -1.834 -8.245 -4.598 1.00 73.88 95 ASP A N 1
ATOM 711 C CA . ASP A 1 95 ? -2.533 -9.429 -4.086 1.00 73.88 95 ASP A CA 1
ATOM 712 C C . ASP A 1 95 ? -2.855 -9.272 -2.618 1.00 73.88 95 ASP A C 1
ATOM 714 O O . ASP A 1 95 ? -3.928 -9.684 -2.182 1.00 73.88 95 ASP A O 1
ATOM 718 N N . ARG A 1 96 ? -1.910 -8.707 -1.855 1.00 74.56 96 ARG A N 1
ATOM 719 C CA . ARG A 1 96 ? -2.043 -8.457 -0.426 1.00 74.56 96 ARG A CA 1
ATOM 720 C C . ARG A 1 96 ? -1.618 -7.043 -0.080 1.00 74.56 96 ARG A C 1
ATOM 722 O O . ARG A 1 96 ? -0.614 -6.529 -0.556 1.00 74.56 96 ARG A O 1
ATOM 729 N N . VAL A 1 97 ? -2.345 -6.433 0.837 1.00 73.88 97 VAL A N 1
ATOM 730 C CA . VAL A 1 97 ? -2.065 -5.071 1.288 1.00 73.88 97 VAL A CA 1
ATOM 731 C C . VAL A 1 97 ? -1.862 -5.095 2.791 1.00 73.88 97 VAL A C 1
ATOM 733 O O . VAL A 1 97 ? -2.622 -5.729 3.525 1.00 73.88 97 VAL A O 1
ATOM 736 N N . LEU A 1 98 ? -0.800 -4.427 3.231 1.00 74.19 98 LEU A N 1
ATOM 737 C CA . LEU A 1 98 ? -0.372 -4.295 4.613 1.00 74.19 98 LEU A CA 1
ATOM 738 C C . LEU A 1 98 ? -0.483 -2.824 5.039 1.00 74.19 98 LEU A C 1
ATOM 740 O O . LEU A 1 98 ? 0.467 -2.071 4.877 1.00 74.19 98 LEU A O 1
ATOM 744 N N . PHE A 1 99 ? -1.594 -2.359 5.611 1.00 69.56 99 PHE A N 1
ATOM 745 C CA . PHE A 1 99 ? -1.590 -0.989 6.152 1.00 69.56 99 PHE A CA 1
ATOM 746 C C . PHE A 1 99 ? -0.702 -0.906 7.384 1.00 69.56 99 PHE A C 1
ATOM 748 O O . PHE A 1 99 ? -0.752 -1.787 8.243 1.00 69.56 99 PHE A O 1
ATOM 755 N N . LEU A 1 100 ? 0.072 0.172 7.496 1.00 64.50 100 LEU A N 1
ATOM 756 C CA . LEU A 1 100 ? 0.857 0.493 8.683 1.00 64.50 100 LEU A CA 1
ATOM 757 C C . LEU A 1 100 ? 0.374 1.820 9.280 1.00 64.50 100 LEU A C 1
ATOM 759 O O . LEU A 1 100 ? 0.171 2.800 8.568 1.00 64.50 100 LEU A O 1
ATOM 763 N N . ALA A 1 101 ? 0.229 1.863 10.602 1.00 55.41 101 ALA A N 1
ATOM 764 C CA . ALA A 1 101 ? -0.064 3.064 11.374 1.00 55.41 101 ALA A CA 1
ATOM 765 C C . ALA A 1 101 ? 0.839 3.123 12.611 1.00 55.41 101 ALA A C 1
ATOM 767 O O . ALA A 1 101 ? 0.871 2.179 13.401 1.00 55.41 101 ALA A O 1
ATOM 768 N N . ASN A 1 102 ? 1.573 4.227 12.789 1.00 56.50 102 ASN A N 1
ATOM 769 C CA . ASN A 1 102 ? 2.490 4.456 13.919 1.00 56.50 102 ASN A CA 1
ATOM 770 C C . ASN A 1 102 ? 3.411 3.259 14.221 1.00 56.50 102 ASN A C 1
ATOM 772 O O . ASN A 1 102 ? 3.514 2.806 15.362 1.00 56.50 102 ASN A O 1
ATOM 776 N N . GLY A 1 103 ? 4.027 2.698 13.177 1.00 55.81 103 GLY A N 1
ATOM 777 C CA . GLY A 1 103 ? 4.937 1.554 13.296 1.00 55.81 103 GLY A CA 1
ATOM 778 C C . GLY A 1 103 ? 4.259 0.217 13.618 1.00 55.81 103 GLY A C 1
ATOM 779 O O . GLY A 1 103 ? 4.939 -0.740 13.979 1.00 55.81 103 GLY A O 1
ATOM 780 N N . ARG A 1 104 ? 2.928 0.124 13.514 1.00 48.91 104 ARG A N 1
ATOM 781 C CA . ARG A 1 104 ? 2.155 -1.102 13.762 1.00 48.91 104 ARG A CA 1
ATOM 782 C C . ARG A 1 104 ? 1.298 -1.457 12.558 1.00 48.91 104 ARG A C 1
ATOM 784 O O . ARG A 1 104 ? 0.870 -0.581 11.816 1.00 48.91 104 ARG A O 1
ATOM 791 N N . VAL A 1 105 ? 1.019 -2.745 12.385 1.00 61.53 105 VAL A N 1
ATOM 792 C CA . VAL A 1 105 ? 0.143 -3.222 11.309 1.00 61.53 105 VAL A CA 1
ATOM 793 C C . VAL A 1 105 ? -1.293 -2.785 11.584 1.00 61.53 105 VAL A C 1
ATOM 795 O O . VAL A 1 105 ? -1.863 -3.138 12.600 1.00 61.53 105 VAL A O 1
ATOM 798 N N . ALA A 1 106 ? -1.876 -2.001 10.693 1.00 56.62 106 ALA A N 1
ATOM 799 C CA . ALA A 1 106 ? -3.271 -1.573 10.716 1.00 56.62 106 ALA A CA 1
ATOM 800 C C . ALA A 1 106 ? -4.155 -2.367 9.746 1.0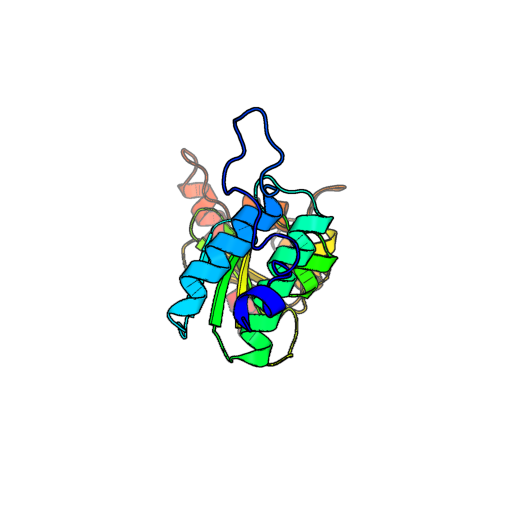0 56.62 106 ALA A C 1
ATOM 802 O O . ALA A 1 106 ? -5.364 -2.159 9.742 1.00 56.62 106 ALA A O 1
ATOM 803 N N . PHE A 1 107 ? -3.571 -3.239 8.918 1.00 64.25 107 PHE A N 1
ATOM 804 C CA . PHE A 1 107 ? -4.274 -4.216 8.087 1.00 64.25 107 PHE A CA 1
ATOM 805 C C . PHE A 1 107 ? -3.297 -5.215 7.499 1.00 64.25 107 PHE A C 1
ATOM 807 O O . PHE A 1 107 ? -2.214 -4.808 7.118 1.00 64.25 107 PHE A O 1
ATOM 814 N N . LEU A 1 108 ? -3.707 -6.472 7.344 1.00 71.88 108 LEU A N 1
ATOM 815 C CA . LEU A 1 108 ? -3.141 -7.382 6.360 1.00 71.88 108 LEU A CA 1
ATOM 816 C C . LEU A 1 108 ? -4.279 -8.200 5.749 1.00 71.88 108 LEU A C 1
ATOM 818 O O . LEU A 1 108 ? -4.982 -8.908 6.473 1.00 71.88 108 LEU A O 1
ATOM 822 N N . GLY A 1 109 ? -4.453 -8.134 4.436 1.00 68.94 109 GLY A N 1
ATOM 823 C CA . GLY A 1 109 ? -5.473 -8.919 3.745 1.00 68.94 109 GLY A CA 1
ATOM 824 C C . GLY A 1 109 ? -5.244 -8.968 2.247 1.00 68.94 109 GLY A C 1
ATOM 825 O O . GLY A 1 109 ? -4.324 -8.328 1.746 1.00 68.94 109 GLY A O 1
ATOM 826 N N . SER A 1 110 ? -6.043 -9.785 1.562 1.00 67.69 110 SER A N 1
ATOM 827 C CA . SER A 1 110 ? -5.960 -9.930 0.111 1.00 67.69 110 SER A CA 1
ATOM 828 C C . SER A 1 110 ? -6.825 -8.874 -0.567 1.00 67.69 110 SER A C 1
ATOM 830 O O . SER A 1 110 ? -7.948 -8.659 -0.123 1.00 67.69 110 SER A O 1
ATOM 832 N N . SER A 1 111 ? -6.307 -8.241 -1.612 1.00 62.09 111 SER A N 1
ATOM 833 C CA . SER A 1 111 ? -7.074 -7.399 -2.541 1.00 62.09 111 SER A CA 1
ATOM 834 C C . SER A 1 111 ? -7.484 -8.167 -3.797 1.00 62.09 111 SER A C 1
ATOM 836 O O . SER A 1 111 ? -8.438 -7.756 -4.435 1.00 62.09 111 SER A O 1
ATOM 838 N N . ASN A 1 112 ? -6.807 -9.279 -4.137 1.00 58.84 112 ASN A N 1
ATOM 839 C CA . ASN A 1 112 ? -7.145 -10.159 -5.263 1.00 58.84 112 ASN A CA 1
ATOM 840 C C . ASN A 1 112 ? -6.539 -11.579 -5.099 1.00 58.84 112 ASN A C 1
ATOM 842 O O . ASN A 1 112 ? -5.446 -11.737 -4.557 1.00 58.84 112 ASN A O 1
ATOM 846 N N . PHE A 1 113 ? -7.221 -12.628 -5.591 1.00 50.91 113 PHE A N 1
ATOM 847 C CA . PHE A 1 113 ? -6.783 -14.043 -5.533 1.00 50.91 113 PHE A CA 1
ATOM 848 C C . PHE A 1 113 ? -6.039 -14.505 -6.804 1.00 50.91 113 PHE A C 1
ATOM 850 O O . PHE A 1 113 ? -6.369 -15.540 -7.383 1.00 50.91 113 PHE A O 1
ATOM 857 N N . THR A 1 114 ? -5.030 -13.764 -7.276 1.00 55.09 114 THR A N 1
ATOM 858 C CA . THR A 1 114 ? -4.341 -14.133 -8.536 1.00 55.09 114 THR A CA 1
ATOM 859 C C . THR A 1 114 ? -3.141 -15.072 -8.367 1.00 55.09 114 THR A C 1
ATOM 861 O O . THR A 1 114 ? -2.546 -15.491 -9.357 1.00 55.09 114 THR A O 1
ATOM 864 N N . GLY A 1 115 ? -2.792 -15.448 -7.128 1.00 49.59 115 GLY A N 1
ATOM 865 C CA . GLY A 1 115 ? -1.660 -16.340 -6.835 1.00 49.59 115 GLY A CA 1
ATOM 866 C C . GLY A 1 115 ? -0.284 -15.672 -6.938 1.00 49.59 115 GLY A C 1
ATOM 867 O O . GLY A 1 115 ? 0.735 -16.349 -6.811 1.00 49.59 115 GLY A O 1
ATOM 868 N N . LYS A 1 116 ? -0.248 -14.354 -7.143 1.00 59.41 116 LYS A N 1
ATOM 869 C CA . LYS A 1 116 ? 0.956 -13.526 -7.072 1.00 59.41 116 LYS A CA 1
ATOM 870 C C . LYS A 1 116 ? 1.141 -13.074 -5.612 1.00 59.41 116 LYS A C 1
ATOM 872 O O . LYS A 1 116 ? 0.276 -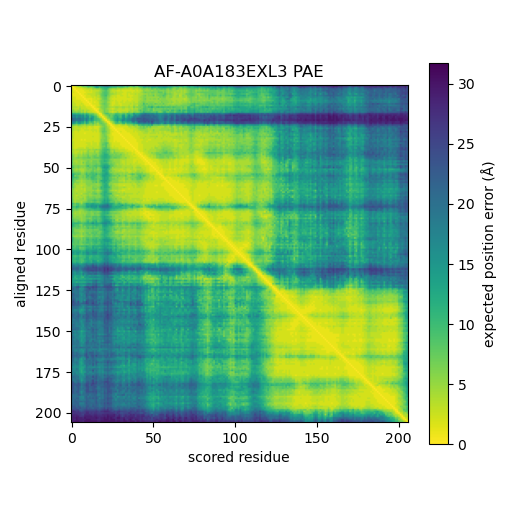13.303 -4.758 1.00 59.41 116 LYS A O 1
ATOM 877 N N . THR A 1 117 ? 2.300 -12.534 -5.243 1.00 56.38 117 THR A N 1
ATOM 878 C CA . THR A 1 117 ? 2.481 -11.963 -3.895 1.00 56.38 117 THR A CA 1
ATOM 879 C C . THR A 1 117 ? 3.248 -10.661 -3.980 1.00 56.38 117 THR A C 1
ATOM 881 O O . THR A 1 117 ? 4.474 -10.637 -3.858 1.00 56.38 117 THR A O 1
ATOM 884 N N . ILE A 1 118 ? 2.493 -9.578 -4.160 1.00 58.44 118 ILE A N 1
ATOM 885 C CA . ILE A 1 118 ? 2.949 -8.218 -3.878 1.00 58.44 118 ILE A CA 1
ATOM 886 C C . ILE A 1 118 ? 2.308 -7.754 -2.574 1.00 58.44 118 ILE A C 1
ATOM 888 O O . ILE A 1 118 ? 1.083 -7.721 -2.478 1.00 58.44 118 ILE A O 1
ATOM 892 N N . ILE A 1 119 ? 3.136 -7.431 -1.577 1.00 63.44 119 ILE A N 1
ATOM 893 C CA . ILE A 1 119 ? 2.707 -6.856 -0.297 1.00 63.44 119 ILE A CA 1
ATOM 894 C C . ILE A 1 119 ? 3.008 -5.365 -0.327 1.00 63.44 119 ILE A C 1
ATOM 896 O O . ILE A 1 119 ? 4.177 -4.992 -0.307 1.00 63.44 119 ILE A O 1
ATOM 900 N N . CYS A 1 120 ? 1.972 -4.527 -0.350 1.00 65.31 120 CYS A N 1
ATOM 901 C CA . CYS A 1 120 ? 2.141 -3.076 -0.298 1.00 65.31 120 CYS A CA 1
ATOM 902 C C . CYS A 1 120 ? 1.905 -2.524 1.110 1.00 65.31 120 CYS A C 1
ATOM 904 O O . CYS A 1 120 ? 0.853 -2.801 1.689 1.00 65.31 120 CYS A O 1
ATOM 906 N N . THR A 1 121 ? 2.805 -1.680 1.626 1.00 64.12 121 THR A N 1
ATOM 907 C CA . THR A 1 121 ? 2.482 -0.808 2.764 1.00 64.12 121 THR A CA 1
ATOM 908 C C . THR A 1 121 ? 1.974 0.538 2.315 1.00 64.12 121 THR A C 1
ATOM 910 O O . THR A 1 121 ? 2.670 1.242 1.590 1.00 64.12 121 THR A O 1
ATOM 913 N N . ILE A 1 122 ? 0.790 0.919 2.783 1.00 66.00 122 ILE A N 1
ATOM 914 C CA . ILE A 1 122 ? 0.219 2.228 2.484 1.00 66.00 122 ILE A CA 1
ATOM 915 C C . ILE A 1 122 ? 0.160 3.032 3.778 1.00 66.00 122 ILE A C 1
ATOM 917 O O . ILE A 1 122 ? -0.432 2.611 4.776 1.00 66.00 122 ILE A O 1
ATOM 921 N N . HIS A 1 123 ? 0.767 4.209 3.741 1.00 63.91 123 HIS A N 1
ATOM 922 C CA . HIS A 1 123 ? 0.569 5.234 4.748 1.00 63.91 123 HIS A CA 1
ATOM 923 C C . HIS A 1 123 ? -0.682 6.026 4.347 1.00 63.91 123 HIS A C 1
ATOM 925 O O . HIS A 1 123 ? -0.623 6.817 3.415 1.00 63.91 123 HIS A O 1
ATOM 931 N N . GLN A 1 124 ? -1.810 5.756 5.020 1.00 65.06 124 GLN A N 1
ATOM 932 C CA . GLN A 1 124 ? -3.101 6.459 4.868 1.00 65.06 124 GLN A CA 1
ATOM 933 C C . GLN A 1 124 ? -3.778 6.284 3.488 1.00 65.06 124 GLN A C 1
ATOM 935 O O . GLN A 1 124 ? -3.559 7.094 2.588 1.00 65.06 124 GLN A O 1
ATOM 940 N N . PRO A 1 125 ? -4.611 5.243 3.282 1.00 65.75 125 PRO A N 1
ATOM 941 C CA . PRO A 1 125 ? -5.343 5.086 2.024 1.00 65.75 125 PRO A CA 1
ATOM 942 C C . PRO A 1 125 ? -6.406 6.170 1.850 1.00 65.75 125 PRO A C 1
ATOM 944 O O . PRO A 1 125 ? -7.051 6.576 2.817 1.00 65.75 125 PRO A O 1
ATOM 947 N N . ALA A 1 126 ? -6.664 6.555 0.600 1.00 71.50 126 ALA A N 1
ATOM 948 C CA . ALA A 1 126 ? -7.861 7.311 0.247 1.00 71.50 126 ALA A CA 1
ATOM 949 C C . ALA A 1 126 ? -9.141 6.513 0.574 1.00 71.50 126 ALA A C 1
ATOM 951 O O . ALA A 1 126 ? -9.114 5.281 0.637 1.00 71.50 126 ALA A O 1
ATOM 952 N N . SER A 1 127 ? -10.270 7.203 0.763 1.00 75.44 127 SER A N 1
ATOM 953 C CA . SER A 1 127 ? -11.545 6.559 1.121 1.00 75.44 127 SER A CA 1
ATOM 954 C C . SER A 1 127 ? -12.020 5.547 0.083 1.00 75.44 127 SER A C 1
ATOM 956 O O . SER A 1 127 ? -12.389 4.443 0.463 1.00 75.44 127 SER A O 1
ATOM 958 N N . ASP A 1 128 ? -11.920 5.873 -1.205 1.00 70.62 128 ASP A N 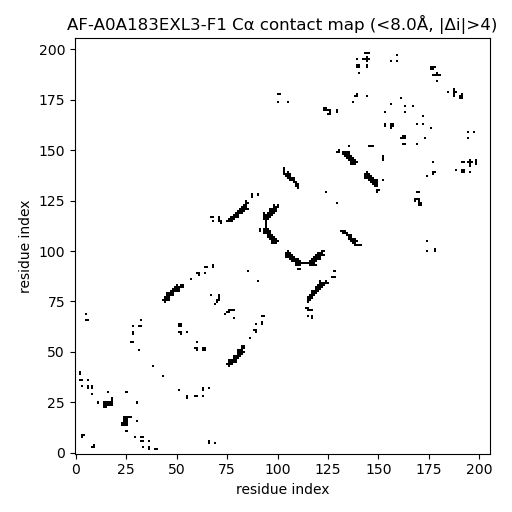1
ATOM 959 C CA . ASP A 1 128 ? -12.357 4.977 -2.283 1.00 70.62 128 ASP A CA 1
ATOM 960 C C . ASP A 1 128 ? -11.568 3.658 -2.259 1.00 70.62 128 ASP A C 1
ATOM 962 O O . ASP A 1 128 ? -12.133 2.578 -2.384 1.00 70.62 128 ASP A O 1
ATOM 966 N N . ILE A 1 129 ? -10.265 3.733 -1.972 1.00 66.75 129 ILE A N 1
ATOM 967 C CA . ILE A 1 129 ? -9.397 2.558 -1.809 1.00 66.75 129 ILE A CA 1
ATOM 968 C C . ILE A 1 129 ? -9.790 1.762 -0.565 1.00 66.75 129 ILE A C 1
ATOM 970 O O . ILE A 1 129 ? -9.806 0.535 -0.592 1.00 66.75 129 ILE A O 1
ATOM 974 N N . PHE A 1 130 ? -10.129 2.446 0.532 1.00 71.88 130 PHE A N 1
ATOM 975 C CA . PHE A 1 130 ? -10.597 1.797 1.755 1.00 71.88 130 PHE A CA 1
ATOM 976 C C . PHE A 1 130 ? -11.887 0.983 1.552 1.00 71.88 130 PHE A C 1
ATOM 978 O O . PHE A 1 130 ? -12.089 -0.036 2.211 1.00 71.88 130 PHE A O 1
ATOM 985 N N . GLU A 1 131 ? -12.762 1.403 0.647 1.00 70.06 131 GLU A N 1
ATOM 986 C CA . GLU A 1 131 ? -14.012 0.690 0.371 1.00 70.06 131 GLU A CA 1
ATOM 987 C C . GLU A 1 131 ? -13.818 -0.553 -0.502 1.00 70.06 131 GLU A C 1
ATOM 989 O O . GLU A 1 131 ? -14.616 -1.484 -0.415 1.00 70.06 131 GLU A O 1
ATOM 994 N N . MET A 1 132 ? -12.737 -0.615 -1.282 1.00 63.78 132 MET A N 1
ATOM 995 C CA . MET A 1 132 ? -12.440 -1.740 -2.176 1.00 63.78 132 MET A CA 1
ATOM 996 C C . MET A 1 132 ? -11.954 -3.000 -1.444 1.00 63.78 132 MET A C 1
ATOM 998 O O . MET A 1 132 ? -11.847 -4.060 -2.056 1.00 63.78 132 MET A O 1
ATOM 1002 N N . PHE A 1 133 ? -11.644 -2.921 -0.148 1.00 58.72 133 PHE A N 1
ATOM 1003 C CA . PHE A 1 133 ? -11.167 -4.080 0.606 1.00 58.72 133 PHE A CA 1
ATOM 1004 C C . PHE A 1 133 ? -12.282 -5.081 0.917 1.00 58.72 133 PHE A C 1
ATOM 1006 O O . PHE A 1 133 ? -13.292 -4.731 1.519 1.00 58.72 133 PHE A O 1
ATOM 1013 N N . ASP A 1 134 ? -12.031 -6.370 0.676 1.00 49.06 134 ASP A N 1
ATOM 1014 C CA . ASP A 1 134 ? -12.911 -7.443 1.161 1.00 49.06 134 ASP A CA 1
ATOM 1015 C C . ASP A 1 134 ? -12.945 -7.505 2.696 1.00 49.06 134 ASP A C 1
ATOM 1017 O O . ASP A 1 134 ? -13.974 -7.765 3.326 1.00 49.06 134 ASP A O 1
ATOM 1021 N N . ARG A 1 135 ? -11.783 -7.294 3.325 1.00 51.84 135 ARG A N 1
ATOM 1022 C CA . ARG A 1 135 ? -11.589 -7.295 4.780 1.00 51.84 135 ARG A CA 1
ATOM 1023 C C . ARG A 1 135 ? -10.525 -6.282 5.168 1.00 51.84 135 ARG A C 1
ATOM 1025 O O . ARG A 1 135 ? -9.641 -6.021 4.376 1.00 51.84 135 ARG A O 1
ATOM 1032 N N . VAL A 1 136 ? -10.575 -5.776 6.398 1.00 62.94 136 VAL A N 1
ATOM 1033 C CA . VAL A 1 136 ? -9.625 -4.858 7.042 1.00 62.94 136 VAL A CA 1
ATOM 1034 C C . VAL A 1 136 ? -9.293 -5.365 8.454 1.00 62.94 136 VAL A C 1
ATOM 1036 O O . VAL A 1 136 ? -10.160 -5.926 9.120 1.00 62.94 136 VAL A O 1
ATOM 1039 N N . LEU A 1 137 ? -8.041 -5.213 8.907 1.00 70.88 137 LEU A N 1
ATOM 1040 C CA . LEU A 1 137 ? -7.477 -5.773 10.152 1.00 70.88 137 LEU A CA 1
ATOM 1041 C C . LEU A 1 137 ? -6.794 -4.669 10.951 1.00 70.88 137 LEU A C 1
ATOM 1043 O O . LEU A 1 137 ? -5.583 -4.521 10.885 1.00 70.88 137 LEU A O 1
ATOM 1047 N N . PHE A 1 138 ? -7.529 -3.920 11.750 1.00 76.62 138 PHE A N 1
ATOM 1048 C CA . PHE A 1 138 ? -6.900 -2.898 12.573 1.00 76.62 138 PHE A CA 1
ATOM 1049 C C . PHE A 1 138 ? -6.186 -3.529 13.771 1.00 76.62 138 PHE A C 1
ATOM 1051 O O . PHE A 1 138 ? -6.790 -4.334 14.484 1.00 76.62 138 PHE A O 1
ATOM 1058 N N . LEU A 1 139 ? -4.928 -3.153 14.032 1.00 72.69 139 LEU A N 1
ATOM 1059 C CA . LEU A 1 139 ? -4.256 -3.455 15.298 1.00 72.69 139 LEU A CA 1
ATOM 1060 C C . LEU A 1 139 ? -4.022 -2.186 16.111 1.00 72.69 139 LEU A C 1
ATOM 1062 O O . LEU A 1 139 ? -3.755 -1.110 15.578 1.00 72.69 139 LEU A O 1
ATOM 1066 N N . ALA A 1 140 ? -4.050 -2.345 17.428 1.00 77.06 140 ALA A N 1
ATOM 1067 C CA . ALA A 1 140 ? -3.677 -1.313 18.378 1.00 77.06 140 ALA A CA 1
ATOM 1068 C C . ALA A 1 140 ? -2.921 -1.954 19.544 1.00 77.06 140 ALA A C 1
ATOM 1070 O O . ALA A 1 140 ? -3.348 -2.977 20.076 1.00 77.06 140 ALA A O 1
ATOM 1071 N N . ASN A 1 141 ? -1.768 -1.386 19.913 1.00 76.25 141 ASN A N 1
ATOM 1072 C CA . ASN A 1 141 ? -0.909 -1.896 20.992 1.00 76.25 141 ASN A CA 1
ATOM 1073 C C . ASN A 1 141 ? -0.643 -3.418 20.919 1.00 76.25 141 ASN A C 1
ATOM 1075 O O . ASN A 1 141 ? -0.701 -4.124 21.922 1.00 76.25 141 ASN A O 1
ATOM 1079 N N . GLY A 1 142 ? -0.382 -3.937 19.712 1.00 70.69 142 GLY A N 1
ATOM 1080 C CA . GLY A 1 142 ? -0.089 -5.360 19.487 1.00 70.69 142 GLY A CA 1
ATOM 1081 C C . GLY A 1 142 ? -1.304 -6.294 19.570 1.00 70.69 142 GLY A C 1
ATOM 1082 O O . GLY A 1 142 ? -1.146 -7.508 19.478 1.00 70.69 142 GLY A O 1
ATOM 1083 N N . ARG A 1 143 ? -2.517 -5.753 19.722 1.00 75.69 143 ARG A N 1
ATOM 1084 C CA . ARG A 1 143 ? -3.777 -6.504 19.766 1.00 75.69 143 ARG A CA 1
ATOM 1085 C C . ARG A 1 143 ? -4.629 -6.218 18.539 1.00 75.69 143 ARG A C 1
ATOM 1087 O O . ARG A 1 143 ? -4.564 -5.131 17.973 1.00 75.69 143 ARG A O 1
ATOM 1094 N N . VAL A 1 144 ? -5.468 -7.182 18.165 1.00 79.31 144 VAL A N 1
ATOM 1095 C CA . VAL A 1 144 ? -6.467 -7.002 17.106 1.00 79.31 144 VAL A CA 1
ATOM 1096 C C . VAL A 1 144 ? -7.574 -6.080 17.605 1.00 79.31 144 VAL A C 1
ATOM 1098 O O . VAL A 1 144 ? -8.336 -6.447 18.495 1.00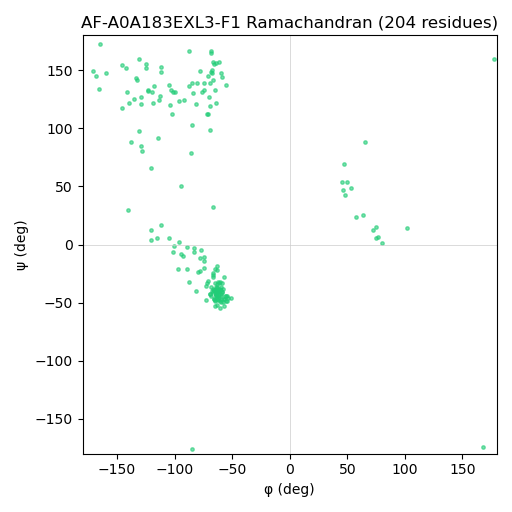 79.31 144 VAL A O 1
ATOM 1101 N N . ALA A 1 145 ? -7.652 -4.893 17.015 1.00 83.94 145 ALA A N 1
ATOM 1102 C CA . ALA A 1 145 ? -8.674 -3.891 17.275 1.00 83.94 145 ALA A CA 1
ATOM 1103 C C . ALA A 1 145 ? -9.910 -4.049 16.382 1.00 83.94 145 ALA A C 1
ATOM 1105 O O . ALA A 1 145 ? -10.963 -3.544 16.751 1.00 83.94 145 ALA A O 1
ATOM 1106 N N . PHE A 1 146 ? -9.801 -4.733 15.235 1.00 85.00 146 PHE A N 1
ATOM 1107 C CA . PHE A 1 146 ? -10.922 -5.150 14.380 1.00 85.00 146 PHE A CA 1
ATOM 1108 C C . PHE A 1 146 ? -10.437 -6.100 13.276 1.00 85.00 146 PHE A C 1
ATOM 1110 O O . PHE A 1 146 ? -9.308 -5.964 12.821 1.00 85.00 146 PHE A O 1
ATOM 1117 N N . LEU A 1 147 ? -11.281 -7.036 12.831 1.00 79.75 147 LEU A N 1
ATOM 1118 C CA . LEU A 1 147 ? -11.074 -7.818 11.607 1.00 79.75 147 LEU A CA 1
ATOM 1119 C C . LEU A 1 147 ? -12.429 -8.113 10.952 1.00 79.75 147 LEU A C 1
ATOM 1121 O O . LEU A 1 147 ? -13.232 -8.824 11.555 1.00 79.75 147 LEU A O 1
ATOM 1125 N N . GLY A 1 148 ? -12.655 -7.629 9.734 1.00 74.00 148 GLY A N 1
ATOM 1126 C CA . GLY A 1 148 ? -13.929 -7.782 9.014 1.00 74.00 148 GLY A CA 1
ATOM 1127 C C . GLY A 1 148 ? -14.003 -6.878 7.786 1.00 74.00 148 GLY A C 1
ATOM 1128 O O . GLY A 1 148 ? -13.011 -6.237 7.466 1.00 74.00 148 GLY A O 1
ATOM 1129 N N . ALA A 1 149 ? -15.132 -6.813 7.090 1.00 77.12 149 ALA A N 1
ATOM 1130 C CA . ALA A 1 149 ? -15.286 -5.935 5.921 1.00 77.12 149 ALA A CA 1
ATOM 1131 C C . ALA A 1 149 ? -15.229 -4.434 6.306 1.00 77.12 149 ALA A C 1
ATOM 1133 O O . ALA A 1 149 ? -15.584 -4.084 7.436 1.00 77.12 149 ALA A O 1
ATOM 1134 N N . PRO A 1 150 ? -14.860 -3.510 5.396 1.00 78.94 150 PRO A N 1
ATOM 1135 C CA . PRO A 1 150 ? -14.885 -2.062 5.650 1.00 78.94 150 PRO A CA 1
ATOM 1136 C C . PRO A 1 150 ? -16.227 -1.566 6.200 1.00 78.94 150 PRO A C 1
ATOM 1138 O O . PRO A 1 150 ? -16.276 -0.876 7.218 1.00 78.94 150 PRO A O 1
ATOM 1141 N N . ALA A 1 151 ? -17.338 -2.004 5.602 1.00 84.00 151 ALA A N 1
ATOM 1142 C CA . ALA A 1 151 ? -18.683 -1.663 6.066 1.00 84.00 151 ALA A CA 1
ATOM 1143 C C . ALA A 1 151 ? -18.977 -2.179 7.490 1.00 84.00 151 ALA A C 1
ATOM 1145 O O . ALA A 1 151 ? -19.710 -1.546 8.255 1.00 84.00 151 ALA A O 1
ATOM 1146 N N . GLU A 1 152 ? -18.401 -3.322 7.872 1.00 86.56 152 GLU A N 1
ATOM 1147 C CA . GLU A 1 152 ? -18.492 -3.855 9.233 1.00 86.56 152 GLU A CA 1
ATOM 1148 C C . GLU A 1 152 ? -17.643 -3.039 10.210 1.00 86.56 152 GLU A C 1
ATOM 1150 O O . GLU A 1 152 ? -18.084 -2.824 11.339 1.00 86.56 152 GLU A O 1
ATOM 1155 N N . ALA A 1 153 ? -16.480 -2.533 9.782 1.00 85.38 153 ALA A N 1
ATOM 1156 C CA . ALA A 1 153 ? -15.647 -1.644 10.590 1.00 85.38 153 ALA A CA 1
ATOM 1157 C C . ALA A 1 153 ? -16.421 -0.367 10.941 1.00 85.38 153 ALA A C 1
ATOM 1159 O O . ALA A 1 153 ? -16.535 -0.020 12.115 1.00 85.38 153 ALA A O 1
ATOM 1160 N N . ILE A 1 154 ? -17.052 0.271 9.950 1.00 89.44 154 ILE A N 1
ATOM 1161 C CA . ILE A 1 154 ? -17.885 1.470 10.144 1.00 89.44 154 ILE A CA 1
ATOM 1162 C C . ILE A 1 154 ? -18.972 1.220 11.198 1.00 89.44 154 ILE A C 1
ATOM 1164 O O . ILE A 1 154 ? -19.111 1.988 12.154 1.00 89.44 154 ILE A O 1
ATOM 1168 N N . LYS A 1 155 ? -19.704 0.107 11.075 1.00 89.69 155 LYS A N 1
ATOM 1169 C CA . LYS A 1 155 ? -20.741 -0.282 12.045 1.00 89.69 155 LYS A CA 1
ATOM 1170 C C . LYS A 1 155 ? -20.159 -0.574 13.429 1.00 89.69 155 LYS A C 1
ATOM 1172 O O . LYS A 1 155 ? -20.744 -0.180 14.437 1.00 89.69 155 LYS A O 1
ATOM 1177 N N . PHE A 1 156 ? -19.031 -1.277 13.491 1.00 91.31 156 PHE A N 1
ATOM 1178 C CA . PHE A 1 156 ? -18.381 -1.666 14.738 1.00 91.31 156 PHE A CA 1
ATOM 1179 C C . PHE A 1 156 ? -17.883 -0.450 15.522 1.00 91.31 156 PHE A C 1
ATOM 1181 O O . PHE A 1 156 ? -18.265 -0.290 16.680 1.00 91.31 156 PHE A O 1
ATOM 1188 N N . PHE A 1 157 ? -17.100 0.430 14.898 1.00 90.81 157 PHE A N 1
ATOM 1189 C CA . PHE A 1 157 ? -16.583 1.632 15.556 1.00 90.81 157 PHE A CA 1
ATOM 1190 C C . PHE A 1 157 ? -17.719 2.563 15.992 1.00 90.81 157 PHE A C 1
ATOM 1192 O O . PHE A 1 157 ? -17.693 3.054 17.122 1.00 90.81 157 PHE A O 1
ATOM 1199 N N . GLY A 1 158 ? -18.772 2.706 15.177 1.00 91.38 158 GLY A N 1
ATOM 1200 C CA . GLY A 1 158 ? -19.988 3.422 15.568 1.00 91.38 158 GLY A CA 1
ATOM 1201 C C . GLY A 1 158 ? -20.635 2.850 16.833 1.00 91.38 158 GLY A C 1
ATOM 1202 O O . GLY A 1 158 ? -20.931 3.597 17.763 1.00 91.38 158 GLY A O 1
ATOM 1203 N N . ALA A 1 159 ? -20.781 1.524 16.916 1.00 90.25 159 ALA A N 1
ATOM 1204 C CA . ALA A 1 159 ? -21.365 0.851 18.079 1.00 90.25 159 ALA A CA 1
ATOM 1205 C C . ALA A 1 159 ? -20.508 0.958 19.356 1.00 90.25 159 ALA A C 1
ATOM 1207 O O . ALA A 1 159 ? -21.051 0.938 20.458 1.00 90.25 159 ALA A O 1
ATOM 1208 N N . VAL A 1 160 ? -19.183 1.084 19.230 1.00 89.88 160 VAL A N 1
ATOM 1209 C CA . VAL A 1 160 ? -18.258 1.249 20.372 1.00 89.88 160 VAL A CA 1
ATOM 1210 C C . VAL A 1 160 ? -18.173 2.715 20.846 1.00 89.88 160 VAL A C 1
ATOM 1212 O O . VAL A 1 160 ? -17.545 3.006 21.866 1.00 89.88 160 VAL A O 1
ATOM 1215 N N . GLY A 1 161 ? -18.862 3.635 20.163 1.00 92.25 161 GLY A N 1
ATOM 1216 C CA . GLY A 1 161 ? -18.948 5.053 20.528 1.00 92.25 161 GLY A CA 1
ATOM 1217 C C . GLY A 1 161 ? -18.055 5.976 19.699 1.00 92.25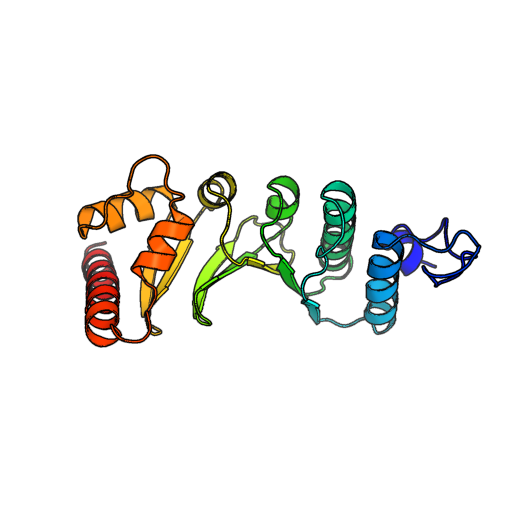 161 GLY A C 1
ATOM 1218 O O . GLY A 1 161 ? -17.861 7.128 20.078 1.00 92.25 161 GLY A O 1
ATOM 1219 N N . TYR A 1 162 ? -17.533 5.494 18.571 1.00 92.38 162 TYR A N 1
ATOM 1220 C CA . TYR A 1 162 ? -16.710 6.256 17.630 1.00 92.38 162 TYR A CA 1
ATOM 1221 C C . TYR A 1 162 ? -17.371 6.284 16.241 1.00 92.38 162 TYR A C 1
ATOM 1223 O O . TYR A 1 162 ? -16.857 5.677 15.300 1.00 92.38 162 TYR A O 1
ATOM 1231 N N . PRO A 1 163 ? -18.544 6.932 16.087 1.00 92.94 163 PRO A N 1
ATOM 1232 C CA . PRO A 1 163 ? -19.145 7.122 14.774 1.00 92.94 163 PRO A CA 1
ATOM 1233 C C . PRO A 1 163 ? -18.273 8.051 13.926 1.00 92.94 163 PRO A C 1
ATOM 1235 O O . PRO A 1 163 ? -17.718 9.031 14.425 1.00 92.94 163 PRO A O 1
ATOM 1238 N N . ILE A 1 164 ? -18.174 7.748 12.634 1.00 90.56 164 ILE A N 1
ATOM 1239 C CA . ILE A 1 164 ? -17.358 8.526 11.702 1.00 90.56 164 ILE A CA 1
ATOM 1240 C C . ILE A 1 164 ? -18.016 9.898 11.489 1.00 90.56 164 ILE A C 1
ATOM 1242 O O . ILE A 1 164 ? -19.202 9.951 11.144 1.00 90.56 164 ILE A O 1
ATOM 1246 N N . PRO A 1 165 ? -17.285 11.011 11.681 1.00 91.94 165 PRO A N 1
ATOM 1247 C CA . PRO A 1 165 ? -17.801 12.338 11.377 1.00 91.94 165 PRO A CA 1
ATOM 1248 C C . PRO A 1 165 ? -18.083 12.508 9.879 1.00 91.94 165 PRO A C 1
ATOM 1250 O O . PRO A 1 165 ? -17.490 11.845 9.027 1.00 91.94 165 PRO A O 1
ATOM 1253 N N . ARG A 1 166 ? -18.982 13.436 9.531 1.00 87.25 166 ARG A N 1
ATOM 1254 C CA . ARG A 1 166 ? -19.288 13.727 8.120 1.00 87.25 166 ARG A CA 1
ATOM 1255 C C . ARG A 1 166 ? -18.022 14.164 7.375 1.00 87.25 166 ARG A C 1
ATOM 1257 O O . ARG A 1 166 ? -17.192 14.870 7.940 1.00 87.25 166 ARG A O 1
ATOM 1264 N N . HIS A 1 167 ? -17.909 13.760 6.108 1.00 85.38 167 HIS A N 1
ATOM 1265 C CA . HIS A 1 167 ? -16.796 14.113 5.213 1.00 85.38 167 HIS A CA 1
ATOM 1266 C C . HIS A 1 167 ? -15.402 13.714 5.727 1.00 85.38 167 HIS A C 1
ATOM 1268 O O . HIS A 1 167 ? -14.407 14.320 5.343 1.00 85.38 167 HIS A O 1
ATOM 1274 N N . THR A 1 168 ? -15.320 12.712 6.605 1.00 85.81 168 THR A N 1
ATOM 1275 C CA . THR A 1 168 ? -14.046 12.194 7.113 1.00 85.81 168 THR A CA 1
ATOM 1276 C C . THR A 1 168 ? -13.740 10.857 6.460 1.00 85.81 168 THR A C 1
ATOM 1278 O O . THR A 1 168 ? -14.619 10.002 6.363 1.00 85.81 168 THR A O 1
ATOM 1281 N N . ASN A 1 169 ? -12.486 10.661 6.056 1.00 82.50 169 ASN A N 1
ATOM 1282 C CA . ASN A 1 169 ? -12.019 9.381 5.548 1.00 82.50 169 ASN A CA 1
ATOM 1283 C C . ASN A 1 169 ? -12.097 8.306 6.654 1.00 82.50 169 ASN A C 1
ATOM 1285 O O . ASN A 1 169 ? -11.460 8.476 7.701 1.00 82.50 169 ASN A O 1
ATOM 1289 N N . PRO A 1 170 ? -12.839 7.199 6.451 1.00 85.38 170 PRO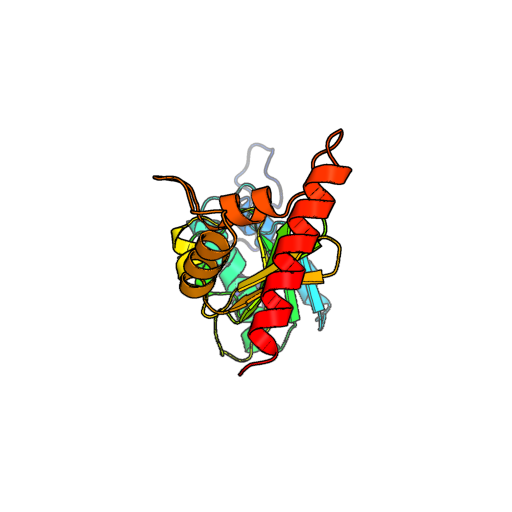 A N 1
ATOM 1290 C CA . PRO A 1 170 ? -12.951 6.131 7.440 1.00 85.38 170 PRO A CA 1
ATOM 1291 C C . PRO A 1 170 ? -11.601 5.566 7.887 1.00 85.38 170 PRO A C 1
ATOM 1293 O O . PRO A 1 170 ? -11.380 5.393 9.086 1.00 85.38 170 PRO A O 1
ATOM 1296 N N . ALA A 1 171 ? -10.683 5.319 6.947 1.00 78.19 171 ALA A N 1
ATOM 1297 C CA . ALA A 1 171 ? -9.382 4.735 7.256 1.00 78.19 171 ALA A CA 1
ATOM 1298 C C . ALA A 1 171 ? -8.568 5.639 8.186 1.00 78.19 171 ALA A C 1
ATOM 1300 O O . ALA A 1 171 ? -8.070 5.179 9.215 1.00 78.19 171 ALA A O 1
ATOM 1301 N N . ASP A 1 172 ? -8.505 6.934 7.867 1.00 81.50 172 ASP A N 1
ATOM 1302 C CA . ASP A 1 172 ? -7.812 7.928 8.688 1.00 81.50 172 ASP A CA 1
ATOM 1303 C C . ASP A 1 172 ? -8.444 8.038 10.071 1.00 81.50 172 ASP A C 1
ATOM 1305 O O . ASP A 1 172 ? -7.738 8.031 11.082 1.00 81.50 172 ASP A O 1
ATOM 1309 N N . PHE A 1 173 ? -9.777 8.074 10.136 1.00 87.69 173 PHE A N 1
ATOM 1310 C CA . PHE A 1 173 ? -10.495 8.161 11.400 1.00 87.69 173 PHE A CA 1
ATOM 1311 C C . PHE A 1 173 ? -10.215 6.955 12.304 1.00 87.69 173 PHE A C 1
ATOM 1313 O O . PHE A 1 173 ? -9.910 7.128 13.489 1.00 87.69 173 PHE A O 1
ATOM 1320 N N . PHE A 1 174 ? -10.272 5.730 11.773 1.00 86.81 174 PHE A N 1
ATOM 1321 C CA . PHE A 1 174 ? -9.974 4.524 12.550 1.00 86.81 174 PHE A CA 1
ATOM 1322 C C . PHE A 1 174 ? -8.517 4.496 13.005 1.00 86.81 174 PHE A C 1
ATOM 1324 O O . PHE A 1 174 ? -8.246 4.226 14.177 1.00 86.81 174 PHE A O 1
ATOM 1331 N N . ILE A 1 175 ? -7.581 4.842 12.119 1.00 80.75 175 ILE A N 1
ATOM 1332 C CA . ILE A 1 175 ? -6.155 4.913 12.442 1.00 80.75 175 ILE A CA 1
ATOM 1333 C C . ILE A 1 175 ? -5.909 5.923 13.567 1.00 80.75 175 ILE A C 1
ATOM 1335 O O . ILE A 1 175 ? -5.273 5.578 14.565 1.00 80.75 175 ILE A O 1
ATOM 1339 N N . GLN A 1 176 ? -6.443 7.140 13.473 1.00 84.69 176 GLN A N 1
ATOM 1340 C CA . GLN A 1 176 ? -6.302 8.164 14.515 1.00 84.69 176 GLN A CA 1
ATOM 1341 C C . GLN A 1 176 ? -6.964 7.748 15.834 1.00 84.69 176 GLN A C 1
ATOM 1343 O O . GLN A 1 176 ? -6.427 7.992 16.919 1.00 84.69 176 GLN A O 1
ATOM 1348 N N . THR A 1 177 ? -8.105 7.062 15.756 1.00 87.06 177 THR A N 1
ATOM 1349 C CA . THR A 1 177 ? -8.805 6.519 16.927 1.00 87.06 177 THR A CA 1
ATOM 1350 C C . THR A 1 177 ? -7.981 5.436 17.627 1.00 87.06 177 THR A C 1
ATOM 1352 O O . THR A 1 177 ? -8.013 5.325 18.850 1.00 87.06 177 THR A O 1
ATOM 1355 N N . LEU A 1 178 ? -7.191 4.655 16.897 1.00 85.38 178 LEU A N 1
ATOM 1356 C CA . LEU A 1 178 ? -6.340 3.607 17.473 1.00 85.38 178 LEU A CA 1
ATOM 1357 C C . LEU A 1 178 ? -4.913 4.068 17.790 1.00 85.38 178 LEU A C 1
ATOM 1359 O O . LEU A 1 178 ? -4.157 3.356 18.452 1.00 85.38 178 LEU A O 1
ATOM 1363 N N . SER A 1 179 ? -4.546 5.262 17.335 1.00 84.06 179 SER A N 1
ATOM 1364 C CA . SER A 1 179 ? -3.225 5.844 17.531 1.00 84.06 179 SER A CA 1
ATOM 1365 C C . SER A 1 179 ? -2.985 6.264 18.980 1.00 84.06 179 SER A C 1
ATOM 1367 O O . SER A 1 179 ? -3.889 6.748 19.668 1.00 84.06 179 SER A O 1
ATOM 1369 N N . ILE A 1 180 ? -1.733 6.106 19.418 1.00 82.06 180 ILE A N 1
ATOM 1370 C CA . ILE A 1 180 ? -1.227 6.621 20.691 1.00 82.06 180 ILE A CA 1
ATOM 1371 C C . ILE A 1 180 ? -0.535 7.951 20.412 1.00 82.06 180 ILE A C 1
ATOM 1373 O O . ILE A 1 180 ? 0.364 8.007 19.576 1.00 82.06 180 ILE A O 1
ATOM 1377 N N . VAL A 1 181 ? -0.980 9.009 21.087 1.00 80.56 181 VAL A N 1
ATOM 1378 C CA . VAL A 1 181 ? -0.431 10.360 20.933 1.00 80.56 181 VAL A CA 1
ATOM 1379 C C . VAL A 1 181 ? 0.469 10.669 22.134 1.00 80.56 181 VAL A C 1
ATOM 1381 O O . VAL A 1 181 ? 0.038 10.421 23.265 1.00 80.56 181 VAL A O 1
ATOM 1384 N N . PRO A 1 182 ? 1.683 11.211 21.918 1.00 79.62 182 PRO A N 1
ATOM 1385 C CA . PRO A 1 182 ? 2.563 11.627 23.005 1.00 79.62 182 PRO A CA 1
ATOM 1386 C C . PRO A 1 182 ? 1.889 12.623 23.957 1.00 79.62 182 PRO A C 1
ATOM 1388 O O . PRO A 1 182 ? 1.206 13.546 23.509 1.00 79.62 182 PRO A O 1
ATOM 1391 N N . GLY A 1 183 ? 2.073 12.440 25.265 1.00 84.31 183 GLY A N 1
ATOM 1392 C CA . GLY A 1 183 ? 1.467 13.282 26.305 1.00 84.31 183 GLY A CA 1
ATOM 1393 C C . GLY A 1 183 ? 0.007 12.950 26.638 1.00 84.31 183 GLY A C 1
ATOM 1394 O O . GLY A 1 183 ? -0.600 13.616 27.477 1.00 84.31 183 GLY A O 1
ATOM 1395 N N . ASN A 1 184 ? -0.573 11.932 25.999 1.00 85.69 184 ASN A N 1
ATOM 1396 C CA . ASN A 1 184 ? -1.893 11.399 26.338 1.00 85.69 184 ASN A CA 1
ATOM 1397 C C . ASN A 1 184 ? -1.923 9.862 26.242 1.00 85.69 184 ASN A C 1
ATOM 1399 O O . ASN A 1 184 ? -2.952 9.262 25.910 1.00 85.69 184 ASN A O 1
ATOM 1403 N N . GLU A 1 185 ? -0.780 9.215 26.489 1.00 86.06 185 GLU A N 1
ATOM 1404 C CA . GLU A 1 185 ? -0.580 7.792 26.221 1.00 86.06 185 GLU A CA 1
ATOM 1405 C C . GLU A 1 185 ? -1.544 6.908 27.011 1.00 86.06 185 GLU A C 1
ATOM 1407 O O . GLU A 1 185 ? -2.054 5.928 26.465 1.00 86.06 185 GLU A O 1
ATOM 1412 N N . GLU A 1 186 ? -1.820 7.265 28.268 1.00 86.19 186 GLU A N 1
ATOM 1413 C CA . GLU A 1 186 ? -2.708 6.520 29.163 1.00 86.19 186 GLU A CA 1
ATOM 1414 C C . GLU A 1 186 ? -4.132 6.445 28.592 1.00 86.19 186 GLU A C 1
ATOM 1416 O O . GLU A 1 186 ? -4.634 5.352 28.320 1.00 86.19 186 GLU A O 1
ATOM 1421 N N . LYS A 1 187 ? -4.741 7.596 28.273 1.00 86.19 187 LYS A N 1
ATOM 1422 C CA . LYS A 1 187 ? -6.100 7.650 27.705 1.00 86.19 187 LYS A CA 1
ATOM 1423 C C . LYS A 1 187 ? -6.176 6.993 26.329 1.00 86.19 187 LYS A C 1
ATOM 1425 O O . LYS A 1 187 ? -7.147 6.302 26.017 1.00 86.19 187 LYS A O 1
ATOM 1430 N N . CYS A 1 188 ? -5.165 7.196 25.482 1.00 83.69 188 CYS A N 1
ATOM 1431 C CA . CYS A 1 188 ? -5.118 6.565 24.163 1.00 83.69 188 CYS A CA 1
ATOM 1432 C C . CYS A 1 188 ? -5.008 5.037 24.269 1.00 83.69 188 CYS A C 1
ATOM 1434 O O . CYS A 1 188 ? -5.657 4.320 23.503 1.00 83.69 188 CYS A O 1
ATOM 1436 N N . THR A 1 189 ? -4.224 4.540 25.226 1.00 84.94 189 THR A N 1
ATOM 1437 C CA . THR A 1 189 ? -4.051 3.105 25.482 1.00 84.94 189 THR A CA 1
ATOM 1438 C C . THR A 1 189 ? -5.321 2.484 26.042 1.00 84.94 189 THR A C 1
ATOM 1440 O O . THR A 1 189 ? -5.720 1.414 25.579 1.00 84.94 189 THR A O 1
ATOM 1443 N N . GLU A 1 190 ? -5.997 3.158 26.970 1.00 87.31 190 GLU A N 1
ATOM 1444 C CA . GLU A 1 190 ? -7.288 2.723 27.507 1.00 87.31 190 GLU A CA 1
ATOM 1445 C C . GLU A 1 190 ? -8.341 2.616 26.393 1.00 87.31 190 GLU A C 1
ATOM 1447 O O . GLU A 1 190 ? -8.984 1.576 26.237 1.00 87.31 190 GLU A O 1
ATOM 1452 N N . ARG A 1 191 ? -8.443 3.640 25.534 1.00 89.88 191 ARG A N 1
ATOM 1453 C CA . ARG A 1 191 ? -9.319 3.637 24.351 1.00 89.88 191 ARG A CA 1
ATOM 1454 C C . ARG A 1 191 ? -9.022 2.469 23.413 1.00 89.88 191 ARG A C 1
ATOM 1456 O O . ARG A 1 191 ? -9.935 1.728 23.050 1.00 89.88 191 ARG A O 1
ATOM 1463 N N . ALA A 1 192 ? -7.762 2.304 23.015 1.00 86.62 192 ALA A N 1
ATOM 1464 C CA . ALA A 1 192 ? -7.339 1.225 22.125 1.00 86.62 192 ALA A CA 1
ATOM 1465 C C . ALA A 1 192 ? -7.656 -0.159 22.717 1.00 86.62 192 ALA A C 1
ATOM 1467 O O . ALA A 1 192 ? -8.139 -1.044 22.009 1.00 86.62 192 ALA A O 1
ATOM 1468 N N . THR A 1 193 ? -7.438 -0.323 24.023 1.00 86.88 193 THR A N 1
ATOM 1469 C CA . THR A 1 193 ? -7.719 -1.565 24.755 1.00 86.88 193 THR A CA 1
ATOM 1470 C C . THR A 1 193 ? -9.215 -1.855 24.791 1.00 86.88 193 THR A C 1
ATOM 1472 O O . THR A 1 193 ? -9.623 -2.953 24.419 1.00 86.88 193 THR A O 1
ATOM 1475 N N . LYS A 1 194 ? -10.043 -0.854 25.117 1.00 89.19 194 LYS A N 1
ATOM 1476 C CA . LYS A 1 194 ? -11.509 -0.964 25.109 1.00 89.19 194 LYS A CA 1
ATOM 1477 C C . LYS A 1 194 ? -12.043 -1.421 23.749 1.00 89.19 194 LYS A C 1
ATOM 1479 O O . LYS A 1 194 ? -12.909 -2.293 23.690 1.00 89.19 194 LYS A O 1
ATOM 1484 N N . ILE A 1 195 ? -11.528 -0.848 22.658 1.00 87.38 195 ILE A N 1
ATOM 1485 C CA . ILE A 1 195 ? -11.933 -1.222 21.296 1.00 87.38 195 ILE A CA 1
ATOM 1486 C C . ILE A 1 195 ? -11.520 -2.671 20.992 1.00 87.38 195 ILE A C 1
ATOM 1488 O O . ILE A 1 195 ? -12.351 -3.460 20.544 1.00 87.38 195 ILE A O 1
ATOM 1492 N N . ALA A 1 196 ? -10.274 -3.049 21.285 1.00 85.69 196 ALA A N 1
ATOM 1493 C CA . ALA A 1 196 ? -9.785 -4.409 21.051 1.00 85.69 196 ALA A CA 1
ATOM 1494 C C . ALA A 1 196 ? -10.547 -5.472 21.864 1.00 85.69 196 ALA A C 1
ATOM 1496 O O . ALA A 1 196 ? -10.876 -6.540 21.341 1.00 85.69 196 ALA A O 1
ATOM 1497 N N . ASP A 1 197 ? -10.890 -5.183 23.119 1.00 86.50 197 ASP A N 1
ATOM 1498 C CA . ASP A 1 197 ? -11.657 -6.107 23.956 1.00 86.50 197 ASP A CA 1
ATOM 1499 C C . ASP A 1 197 ? -13.101 -6.268 23.443 1.00 86.50 197 ASP A C 1
ATOM 1501 O O . ASP A 1 197 ? -13.623 -7.386 23.417 1.00 86.50 197 ASP A O 1
ATOM 1505 N N . ALA A 1 198 ? -13.725 -5.199 22.933 1.00 84.12 198 ALA A N 1
ATOM 1506 C CA . ALA A 1 198 ? -15.069 -5.256 22.347 1.00 84.12 198 ALA A CA 1
ATOM 1507 C C . ALA A 1 198 ? -15.156 -6.184 21.116 1.00 84.12 198 ALA A C 1
ATOM 1509 O O . ALA A 1 198 ? -16.171 -6.860 20.920 1.00 84.12 198 ALA A O 1
ATOM 1510 N N . VAL A 1 199 ? -14.091 -6.282 20.309 1.00 76.50 199 VAL A N 1
ATOM 1511 C CA . VAL A 1 199 ? -14.011 -7.258 19.202 1.00 76.50 199 VAL A CA 1
ATOM 1512 C C . VAL A 1 199 ? -14.025 -8.688 19.719 1.00 76.50 199 VAL A C 1
ATOM 1514 O O . VAL A 1 199 ? -14.684 -9.559 19.145 1.00 76.50 199 VAL A O 1
ATOM 1517 N N . ARG A 1 200 ? -13.287 -8.944 20.801 1.00 67.06 200 ARG A N 1
ATOM 1518 C CA . ARG A 1 200 ? -13.131 -10.285 21.366 1.00 67.06 200 ARG A CA 1
ATOM 1519 C C . ARG A 1 200 ? -14.451 -10.813 21.925 1.00 67.06 200 ARG A C 1
ATOM 1521 O O . ARG A 1 200 ? -14.772 -11.975 21.693 1.00 67.06 200 ARG A O 1
ATOM 1528 N N . TYR A 1 201 ? -15.244 -9.954 22.566 1.00 60.78 201 TYR A N 1
ATOM 1529 C CA . TYR A 1 201 ? -16.581 -10.317 23.044 1.00 60.78 201 TYR A CA 1
ATOM 1530 C C . TYR A 1 201 ? -17.545 -10.678 21.906 1.00 60.78 201 TYR A C 1
ATOM 1532 O O . TYR A 1 201 ? -18.300 -11.634 22.045 1.00 60.78 201 TYR A O 1
ATOM 1540 N N . LYS A 1 202 ? -17.488 -9.994 20.753 1.00 59.19 202 LYS A N 1
ATOM 1541 C CA . LYS A 1 202 ? -18.333 -10.344 19.595 1.00 59.19 202 LYS A CA 1
ATOM 1542 C C . LYS A 1 202 ? -17.937 -11.654 18.909 1.00 59.19 202 LYS A C 1
ATOM 1544 O O . LYS A 1 202 ? -18.813 -12.339 18.398 1.00 59.19 202 LYS A O 1
ATOM 1549 N N . LYS A 1 203 ? -16.652 -12.025 18.914 1.00 51.28 203 LYS A N 1
ATOM 1550 C CA . LYS A 1 203 ? -16.184 -13.307 18.352 1.00 51.28 203 LYS A CA 1
ATOM 1551 C C . LYS A 1 203 ? -16.513 -14.532 19.213 1.00 51.28 203 LYS A C 1
ATOM 1553 O O . LYS A 1 203 ? -16.380 -15.637 18.716 1.00 51.28 203 LYS A O 1
ATOM 1558 N N . CYS A 1 204 ? -16.915 -14.362 20.474 1.00 38.91 204 CYS A N 1
ATOM 1559 C CA . CYS A 1 204 ? -17.261 -15.482 21.360 1.00 38.91 204 CYS A CA 1
ATOM 1560 C C . CYS A 1 204 ? -18.709 -15.992 21.181 1.00 38.91 204 CYS A C 1
ATOM 1562 O O . CYS A 1 204 ? -19.077 -16.978 21.809 1.00 38.91 204 CYS A O 1
ATOM 1564 N N . PHE A 1 205 ? -19.533 -15.316 20.371 1.00 34.94 205 PHE A N 1
ATOM 1565 C CA . PHE A 1 205 ? -20.968 -15.604 20.198 1.00 34.94 205 PHE A CA 1
ATOM 1566 C C . PHE A 1 205 ? -21.370 -15.950 18.748 1.00 34.94 205 PHE A C 1
ATOM 1568 O O . PHE A 1 205 ? -22.560 -15.980 18.436 1.00 34.94 205 PHE A O 1
ATOM 1575 N N . LEU A 1 206 ? -20.395 -16.210 17.874 1.00 34.09 206 LEU A N 1
ATOM 1576 C CA . LEU A 1 206 ? -20.559 -16.737 16.512 1.00 34.09 206 LEU A CA 1
ATOM 1577 C C . LEU A 1 206 ? -19.636 -17.943 16.338 1.00 34.09 206 LEU A C 1
ATOM 1579 O O . LEU A 1 206 ? -20.027 -18.862 15.590 1.00 34.09 206 LEU A O 1
#

Solvent-accessible surface area (backbone atoms only — not comparable to full-atom values): 11578 Å² total; per-residue (Å²): 115,65,64,40,55,69,49,75,39,66,92,51,69,89,46,47,94,48,87,85,62,103,58,86,36,52,52,73,60,52,50,50,42,47,54,51,46,63,58,52,74,73,64,59,62,66,44,82,38,78,44,77,45,68,97,52,55,72,72,52,29,40,55,55,51,49,34,53,46,48,45,16,65,78,69,72,21,38,34,41,34,32,38,75,51,64,54,67,77,52,51,68,66,27,20,26,41,32,29,47,50,97,95,37,56,36,20,68,40,57,65,45,92,81,85,47,42,33,38,35,33,32,59,64,60,53,51,73,59,49,65,68,34,70,43,46,28,32,42,27,96,94,37,64,38,40,75,42,32,42,73,51,47,57,54,49,39,33,74,76,73,53,60,82,60,86,99,55,48,62,58,52,51,53,50,60,62,39,40,71,48,91,96,44,47,67,64,26,48,52,50,23,48,56,45,20,52,55,44,55,61,60,64,74,78,114

pLDDT: mean 76.66, std 11.63, range [34.09, 92.94]

Radius of gyration: 20.31 Å; Cα contacts (8 Å, |Δi|>4): 336; chains: 1; bounding box: 45×36×56 Å

Foldseek 3Di:
DVLCVLLVNVVQPVADPDDDDPDDHDDPLSNLSVVVSVVCVVVDQEEEEEASCPPHDLVSSQSSLSSVLCCQVVSVHAYEYEHEAHDLSSLLSAQWEFEDFPNDTQFIDGLDDPSGHYYYYYDDYAQVSLQSDQWTFGAAPNFTLDIGHSVVLQVLCVVLPQHDDPPDRSRVSVSVQRDQDPPCNPVSNVSNVSSRVSRVVVVVPD

Secondary structure (DSSP, 8-state):
-HHHHHTT-GGGTTSBS-SSSSS-B--HHHHHHHHHHHHHTT--SEEEESSTTTTS-HHHHHHHHHHHHHHHHHH--EEEEE-SS--HHHHTT-SEEEEEETTEEEEEEES--SS-EEEEEESS--HHHHHT-S-EEEEETTEEEEEE-HHHHHHHHHHTT-PPPTT--HHHHHHHHHPPPTT-HHHHHHHHHHHHHHHHHHHT--

InterPro domains:
  IPR027417 P-loop containing nucleoside triphosphate hydrolase [G3DSA:3.40.50.300] (1-110)
  IPR027417 P-loop containing nucleoside triphosphate hydrolase [G3DSA:3.40.50.300] (111-160)
  IPR027417 P-loop containing nucleoside triphosphate hydrolase [SSF52540] (23-110)
  IPR043926 ABC transporter family G domain [PF19055] (123-181)
  IPR050352 ATP-binding cassette subfamily G transporters [PTHR48041] (2-110)

Nearest PDB structures (foldseek):
  7r8b-assembly1_A  TM=6.454E-01  e=1.662E-12  Homo sapiens
  7r88-assembly1_A  TM=6.206E-01  e=1.662E-12  Homo sapiens
  7r87-assembly1_A  TM=6.346E-01  e=8.187E-12  Homo sapiens
  8iwn-assembly1_A  TM=5.198E-01  e=1.239E-10  Arabidopsis thaliana
  8wbx-assembly1_B  TM=6.013E-01  e=1.571E-08  Arabidopsis thaliana

Organism: NCBI:txid637853

Sequence (206 aa):
LKVLADLDLKHCVSSRIASSGHGKGITSGEAKRLAFATEILTNPSLLFADEPTTGIDSYMAYHVVKVLENLSSISGKTIICTIHQPASDIFEMFDRVLFLANGRVAFLGSSNFTGKTIICTIHQPASDIFEMFDRVLFLANGRVAFLGAPAEAIKFFGAVGYPIPRHTNPADFFIQTLSIVPGNEEKCTERATKIADAVRYKKCFL